Protein AF-A0A358A4E2-F1 (afdb_monomer_lite)

pLDDT: mean 70.6, std 22.71, range [29.52, 95.75]

Sequence (218 aa):
MAAACGGGGGDTSDDVTLRSAGAIAVDADDVATTTSTEAVAAAGGAGEADNGAAPNDDETANTTTTLPQEELEPGEALFEAVGVFQSCLDAEGYEFIGIPFQGETDPEAPVNQQPYIDALVACAARSQIQERLAEADAAQADLTPEEIEDQNRQFIAFRDCMVGRGWGIPDPVPNEQGLLFGGFGSTTSWVAPPGESLASSDDIGECTSEAGISAGGN

Radius of gyration: 29.22 Å; chains: 1; bounding box: 61×78×99 Å

Structure (mmCIF, N/CA/C/O backbone):
data_AF-A0A358A4E2-F1
#
_entry.id   AF-A0A358A4E2-F1
#
loop_
_atom_site.group_PDB
_atom_site.id
_atom_site.type_symbol
_atom_site.label_atom_id
_atom_site.label_alt_id
_atom_site.label_comp_id
_atom_site.label_asym_id
_atom_site.label_entity_id
_atom_site.label_seq_id
_atom_site.pdbx_PDB_ins_code
_atom_site.Cartn_x
_atom_site.Cartn_y
_atom_site.Cartn_z
_atom_site.occupancy
_atom_site.B_iso_or_equiv
_atom_site.auth_seq_id
_atom_site.auth_comp_id
_atom_site.auth_asym_id
_atom_site.auth_atom_id
_atom_site.pdbx_PDB_model_num
ATOM 1 N N . MET A 1 1 ? 0.508 34.585 -58.783 1.00 48.06 1 MET A N 1
ATOM 2 C CA . MET A 1 1 ? 1.380 35.389 -57.902 1.00 48.06 1 MET A CA 1
ATOM 3 C C . MET A 1 1 ? 0.492 36.120 -56.915 1.00 48.06 1 MET A C 1
ATOM 5 O O . MET A 1 1 ? -0.249 36.992 -57.340 1.00 48.06 1 MET A O 1
ATOM 9 N N . ALA A 1 2 ? 0.525 35.728 -55.646 1.00 47.19 2 ALA A N 1
ATOM 10 C CA . ALA A 1 2 ? 0.082 36.544 -54.520 1.00 47.19 2 ALA A CA 1
ATOM 11 C C . ALA A 1 2 ? 0.757 35.972 -53.269 1.00 47.19 2 ALA A C 1
ATOM 13 O O . ALA A 1 2 ? 0.606 34.791 -52.970 1.00 47.19 2 ALA A O 1
ATOM 14 N N . ALA A 1 3 ? 1.561 36.803 -52.618 1.00 55.44 3 ALA A N 1
ATOM 15 C CA . ALA A 1 3 ? 2.181 36.558 -51.327 1.00 55.44 3 ALA A CA 1
ATOM 16 C C . ALA A 1 3 ? 1.572 37.547 -50.329 1.00 55.44 3 ALA A C 1
ATOM 18 O O . ALA A 1 3 ? 1.387 38.703 -50.707 1.00 55.44 3 ALA A O 1
ATOM 19 N N . ALA A 1 4 ? 1.313 37.111 -49.093 1.00 44.12 4 ALA A N 1
ATOM 20 C CA . ALA A 1 4 ? 1.603 37.864 -47.865 1.00 44.12 4 ALA A CA 1
ATOM 21 C C . ALA A 1 4 ? 1.210 37.058 -46.610 1.00 44.12 4 ALA A C 1
ATOM 23 O O . ALA A 1 4 ? 0.083 36.5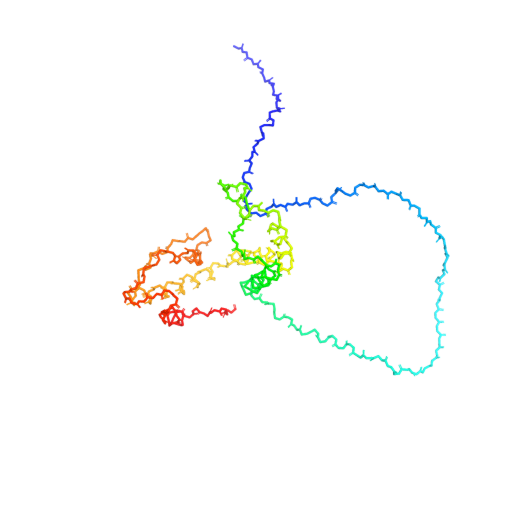86 -46.491 1.00 44.12 4 ALA A O 1
ATOM 24 N N . CYS A 1 5 ? 2.171 36.941 -45.688 1.00 47.75 5 CYS A N 1
ATOM 25 C CA . CYS A 1 5 ? 2.027 36.538 -44.288 1.00 47.75 5 CYS A CA 1
ATOM 26 C C . CYS A 1 5 ? 1.305 37.603 -43.446 1.00 47.75 5 CYS A C 1
ATOM 28 O O . CYS A 1 5 ? 1.399 38.792 -43.745 1.00 47.75 5 CYS A O 1
ATOM 30 N N . GLY A 1 6 ? 0.750 37.185 -42.306 1.00 40.69 6 GLY A N 1
ATOM 31 C CA . GLY A 1 6 ? 0.441 38.060 -41.170 1.00 40.69 6 GLY A CA 1
ATOM 32 C C . GLY A 1 6 ? -0.290 37.297 -40.067 1.00 40.69 6 GLY A C 1
ATOM 33 O O . GLY A 1 6 ? -1.475 37.028 -40.212 1.00 40.69 6 GLY A O 1
ATOM 34 N N . GLY A 1 7 ? 0.435 36.895 -39.019 1.00 40.56 7 GLY A N 1
ATOM 35 C CA . GLY A 1 7 ? -0.077 36.125 -37.881 1.00 40.56 7 GLY A CA 1
ATOM 36 C C . GLY A 1 7 ? -0.506 36.963 -36.670 1.00 40.56 7 GLY A C 1
ATOM 37 O O . GLY A 1 7 ? -0.421 38.189 -36.686 1.00 40.56 7 GLY A O 1
ATOM 38 N N . GLY A 1 8 ? -0.898 36.236 -35.616 1.00 35.19 8 GLY A N 1
ATOM 39 C CA . GLY A 1 8 ? -1.295 36.708 -34.280 1.00 35.19 8 GLY A CA 1
ATOM 40 C C . GLY A 1 8 ? -2.776 36.395 -34.028 1.00 35.19 8 GLY A C 1
ATOM 41 O O . GLY A 1 8 ? -3.622 37.007 -34.659 1.00 35.19 8 GLY A O 1
ATOM 42 N N . GLY A 1 9 ? -3.198 35.419 -33.220 1.00 35.19 9 GLY A N 1
ATOM 43 C CA . GLY A 1 9 ? -2.578 34.800 -32.048 1.00 35.19 9 GLY A CA 1
ATOM 44 C C . GLY A 1 9 ? -3.323 35.287 -30.804 1.00 35.19 9 GLY A C 1
ATOM 45 O O . GLY A 1 9 ? -3.074 36.408 -30.371 1.00 35.19 9 GLY A O 1
ATOM 46 N N . GLY A 1 10 ? -4.244 34.472 -30.274 1.00 34.22 10 GLY A N 1
ATOM 47 C CA . GLY A 1 10 ? -4.960 34.771 -29.029 1.00 34.22 10 GLY A CA 1
ATOM 48 C C . GLY A 1 10 ? -6.329 34.105 -28.862 1.00 34.22 10 GLY A C 1
ATOM 49 O O . GLY A 1 10 ? -7.234 34.760 -28.365 1.00 34.22 10 GLY A O 1
ATOM 50 N N . ASP A 1 11 ? -6.500 32.846 -29.274 1.00 38.81 11 ASP A N 1
ATOM 51 C CA . ASP A 1 11 ? -7.567 31.995 -28.731 1.00 38.81 11 ASP A CA 1
ATOM 52 C C . ASP A 1 11 ? -6.938 31.238 -27.557 1.00 38.81 11 ASP A C 1
ATOM 54 O O . ASP A 1 11 ? -6.235 30.246 -27.754 1.00 38.81 11 ASP A O 1
ATOM 58 N N . THR A 1 12 ? -7.115 31.731 -26.331 1.00 40.44 12 THR A N 1
ATOM 59 C CA . THR A 1 12 ? -6.943 30.877 -25.152 1.00 40.44 12 THR A CA 1
ATOM 60 C C . THR A 1 12 ? -8.171 29.986 -25.093 1.00 40.44 12 THR A C 1
ATOM 62 O O . THR A 1 12 ? -9.152 30.290 -24.424 1.00 40.44 12 THR A O 1
ATOM 65 N N . SER A 1 13 ? -8.129 28.909 -25.878 1.00 43.22 13 SER A N 1
ATOM 66 C CA . SER A 1 13 ? -8.848 27.695 -25.524 1.00 43.22 13 SER A CA 1
ATOM 67 C C . SER A 1 13 ? -8.353 27.298 -24.140 1.00 43.22 13 SER A C 1
ATOM 69 O O . SER A 1 13 ? -7.175 26.977 -23.979 1.00 43.22 13 SER A O 1
ATOM 71 N N . ASP A 1 14 ? -9.231 27.403 -23.148 1.00 43.94 14 ASP A N 1
ATOM 72 C CA . ASP A 1 14 ? -9.060 26.787 -21.841 1.00 43.94 14 ASP A CA 1
ATOM 73 C C . ASP A 1 14 ? -8.957 25.269 -22.046 1.00 43.94 14 ASP A C 1
ATOM 75 O O . ASP A 1 14 ? -9.948 24.540 -22.087 1.00 43.94 14 ASP A O 1
ATOM 79 N N . ASP A 1 15 ? -7.729 24.805 -22.263 1.00 37.09 15 ASP A N 1
ATOM 80 C CA . ASP A 1 15 ? -7.357 23.404 -22.176 1.00 37.09 15 ASP A CA 1
ATOM 81 C C . ASP A 1 15 ? -7.458 23.013 -20.699 1.00 37.09 15 ASP A C 1
ATOM 83 O O . ASP A 1 15 ? -6.586 23.319 -19.881 1.00 37.09 15 ASP A O 1
ATOM 87 N N . VAL A 1 16 ? -8.586 22.398 -20.337 1.00 41.50 16 VAL A N 1
ATOM 88 C CA . VAL A 1 16 ? -8.752 21.725 -19.049 1.00 41.50 16 VAL A CA 1
ATOM 89 C C . VAL A 1 16 ? -7.815 20.523 -19.061 1.00 41.50 16 VAL A C 1
ATOM 91 O O . VAL A 1 16 ? -8.174 19.411 -19.444 1.00 41.50 16 VAL A O 1
ATOM 94 N N . THR A 1 17 ? -6.579 20.773 -18.648 1.00 37.84 17 THR A N 1
ATOM 95 C CA . THR A 1 17 ? -5.619 19.736 -18.304 1.00 37.84 17 THR A CA 1
ATOM 96 C C . THR A 1 17 ? -6.174 19.008 -17.084 1.00 37.84 17 THR A C 1
ATOM 98 O O . THR A 1 17 ? -6.256 19.569 -15.990 1.00 37.84 17 THR A O 1
ATOM 101 N N . LEU A 1 18 ? -6.581 17.753 -17.281 1.00 36.28 18 LEU A N 1
ATOM 102 C CA . LEU A 1 18 ? -6.827 16.790 -16.209 1.00 36.28 18 LEU A CA 1
ATOM 103 C C . LEU A 1 18 ? -5.531 16.657 -15.397 1.00 36.28 18 LEU A C 1
ATOM 105 O O . LEU A 1 18 ? -4.632 15.901 -15.759 1.00 36.28 18 LEU A O 1
ATOM 109 N N . ARG A 1 19 ? -5.407 17.451 -14.329 1.00 42.09 19 ARG A N 1
ATOM 110 C CA . ARG A 1 19 ? -4.355 17.286 -13.329 1.00 42.09 19 ARG A CA 1
ATOM 111 C C . ARG A 1 19 ? -4.646 16.010 -12.549 1.00 42.09 19 ARG A C 1
ATOM 113 O O . ARG A 1 19 ? -5.731 15.847 -11.996 1.00 42.09 19 ARG A O 1
ATOM 120 N N . SER A 1 20 ? -3.655 15.129 -12.537 1.00 41.38 20 SER A N 1
ATOM 121 C CA . SER A 1 20 ? -3.545 13.958 -11.679 1.00 41.38 20 SER A CA 1
ATOM 122 C C . SER A 1 20 ? -3.941 14.282 -10.234 1.00 41.38 20 SER A C 1
ATOM 124 O O . SER A 1 20 ? -3.699 15.389 -9.747 1.00 41.38 20 SER A O 1
ATOM 126 N N . ALA A 1 21 ? -4.565 13.312 -9.564 1.00 46.53 21 ALA A N 1
ATOM 127 C CA . ALA A 1 21 ? -4.971 13.394 -8.167 1.00 46.53 21 ALA A CA 1
ATOM 128 C C . ALA A 1 21 ? -3.791 13.847 -7.287 1.00 46.53 21 ALA A C 1
ATOM 130 O O . ALA A 1 21 ? -2.780 13.157 -7.222 1.00 46.53 21 ALA A O 1
ATOM 131 N N . GLY A 1 22 ? -3.910 15.018 -6.652 1.00 49.06 22 GLY A N 1
ATOM 132 C CA . GLY A 1 22 ? -2.876 15.524 -5.740 1.00 49.06 22 GLY A CA 1
ATOM 133 C C . GLY A 1 22 ? -2.733 17.042 -5.599 1.00 49.06 22 GLY A C 1
ATOM 134 O O . GLY A 1 22 ? -1.849 17.478 -4.876 1.00 49.06 22 GLY A O 1
ATOM 135 N N . ALA A 1 23 ? -3.554 17.878 -6.242 1.00 45.50 23 ALA A N 1
ATOM 136 C CA . ALA A 1 23 ? -3.363 19.330 -6.169 1.00 45.50 23 ALA A CA 1
ATOM 137 C C . ALA A 1 23 ? -4.647 20.086 -5.812 1.00 45.50 23 ALA A C 1
ATOM 139 O O . ALA A 1 23 ? -5.320 20.631 -6.684 1.00 45.50 23 ALA A O 1
ATOM 140 N N . ILE A 1 24 ? -4.946 20.179 -4.515 1.00 49.03 24 ILE A N 1
ATOM 141 C CA . ILE A 1 24 ? -5.635 21.362 -3.987 1.00 49.03 24 ILE A CA 1
ATOM 142 C C . ILE A 1 24 ? -4.548 22.224 -3.345 1.00 49.03 24 ILE A C 1
ATOM 144 O O . ILE A 1 24 ? -4.168 22.008 -2.200 1.00 49.03 24 ILE A O 1
ATOM 148 N N . ALA A 1 25 ? -4.009 23.175 -4.104 1.00 42.25 25 ALA A N 1
ATOM 149 C CA . ALA A 1 25 ? -3.207 24.250 -3.538 1.00 42.25 25 ALA A CA 1
ATOM 150 C C . ALA A 1 25 ? -4.170 25.354 -3.083 1.00 42.25 25 ALA A C 1
ATOM 152 O O . ALA A 1 25 ? -4.858 25.953 -3.909 1.00 42.25 25 ALA A O 1
ATOM 153 N N . VAL A 1 26 ? -4.255 25.596 -1.775 1.00 46.94 26 VAL A N 1
ATOM 154 C CA . VAL A 1 26 ? -4.870 26.811 -1.227 1.00 46.94 26 VAL A CA 1
ATOM 155 C C . VAL A 1 26 ? -3.790 27.886 -1.138 1.00 46.94 26 VAL A C 1
ATOM 157 O O . VAL A 1 26 ? -2.841 27.763 -0.367 1.00 46.94 26 VAL A O 1
ATOM 160 N N . ASP A 1 27 ? -3.918 28.911 -1.979 1.00 34.53 27 ASP A N 1
ATOM 161 C CA . ASP A 1 27 ? -3.031 30.073 -2.027 1.00 34.53 27 ASP A CA 1
ATOM 162 C C . ASP A 1 27 ? -3.113 30.863 -0.710 1.00 34.53 27 ASP A C 1
ATOM 164 O O . ASP A 1 27 ? -4.185 31.296 -0.287 1.00 34.53 27 ASP A O 1
ATOM 168 N N . ALA A 1 28 ? -1.968 31.068 -0.058 1.00 48.25 28 ALA A N 1
ATOM 169 C CA . ALA A 1 28 ? -1.849 31.819 1.193 1.00 48.25 28 ALA A CA 1
ATOM 170 C C . ALA A 1 28 ? -1.882 33.353 0.998 1.00 48.25 28 ALA A C 1
ATOM 172 O O . ALA A 1 28 ? -1.642 34.098 1.950 1.00 48.25 28 ALA A O 1
ATOM 173 N N . ASP A 1 29 ? -2.163 33.834 -0.217 1.00 38.53 29 ASP A N 1
ATOM 174 C CA . ASP A 1 29 ? -2.067 35.255 -0.583 1.00 38.53 29 ASP A CA 1
ATOM 175 C C . ASP A 1 29 ? -3.358 36.062 -0.303 1.00 38.53 29 ASP A C 1
ATOM 177 O O . ASP A 1 29 ? -3.364 37.286 -0.411 1.00 38.53 29 ASP A O 1
ATOM 181 N N . ASP A 1 30 ? -4.448 35.424 0.147 1.00 43.59 30 ASP A N 1
ATOM 182 C CA . ASP A 1 30 ? -5.741 36.092 0.409 1.00 43.59 30 ASP A CA 1
ATOM 183 C C . ASP A 1 30 ? -5.911 36.601 1.862 1.00 43.59 30 ASP A C 1
ATOM 185 O O . ASP A 1 30 ? -6.994 36.575 2.450 1.00 43.59 30 ASP A O 1
ATOM 189 N N . VAL A 1 31 ? -4.829 37.099 2.476 1.00 44.97 31 VAL A N 1
ATOM 190 C CA . VAL A 1 31 ? -4.905 37.897 3.719 1.00 44.97 31 VAL A CA 1
ATOM 191 C C . VAL A 1 31 ? -4.396 39.309 3.449 1.00 44.97 31 VAL A C 1
ATOM 193 O O . VAL A 1 31 ? -3.374 39.765 3.963 1.00 44.97 31 VAL A O 1
ATOM 196 N N . ALA A 1 32 ? -5.148 40.042 2.631 1.00 37.53 32 ALA A N 1
ATOM 197 C CA . ALA A 1 32 ? -4.969 41.473 2.484 1.00 37.53 32 ALA A CA 1
ATOM 198 C C . ALA A 1 32 ? -5.734 42.240 3.581 1.00 37.53 32 ALA A C 1
ATOM 200 O O . ALA A 1 32 ? -6.955 42.339 3.578 1.00 37.53 32 ALA A O 1
ATOM 201 N N . THR A 1 33 ? -4.952 42.926 4.418 1.00 34.88 33 THR A N 1
ATOM 202 C CA . THR A 1 33 ? -5.257 44.242 5.009 1.00 34.88 33 THR A CA 1
ATOM 203 C C . THR A 1 33 ? -6.330 44.321 6.104 1.00 34.88 33 THR A C 1
ATOM 205 O O . THR A 1 33 ? -7.512 44.532 5.849 1.00 34.88 33 THR A O 1
ATOM 208 N N . THR A 1 34 ? -5.882 44.442 7.358 1.00 37.69 34 THR A N 1
ATOM 209 C CA . THR A 1 34 ? -6.412 45.495 8.246 1.00 37.69 34 THR A CA 1
ATOM 210 C C . THR A 1 34 ? -5.308 46.039 9.158 1.00 37.69 34 THR A C 1
ATOM 212 O O . THR A 1 34 ? -4.875 45.412 10.118 1.00 37.69 34 THR A O 1
ATOM 215 N N . THR A 1 35 ? -4.830 47.229 8.813 1.00 44.09 35 THR A N 1
ATOM 216 C CA . THR A 1 35 ? -3.918 48.080 9.584 1.00 44.09 35 THR A CA 1
ATOM 217 C C . THR A 1 35 ? -4.589 48.568 10.869 1.00 44.09 35 THR A C 1
ATOM 219 O O . THR A 1 35 ? -5.709 49.058 10.774 1.00 44.09 35 THR A O 1
ATOM 222 N N . SER A 1 36 ? -3.891 48.566 12.015 1.00 38.53 36 SER A N 1
ATOM 223 C CA . SER A 1 36 ? -3.803 49.756 12.887 1.00 38.53 36 SER A CA 1
ATOM 224 C C . SER A 1 36 ? -2.832 49.579 14.068 1.00 38.53 36 SER A C 1
ATOM 226 O O . SER A 1 36 ? -3.041 48.702 14.894 1.00 38.53 36 SER A O 1
ATOM 228 N N . THR A 1 37 ? -1.837 50.485 14.135 1.00 37.44 37 THR A N 1
ATOM 229 C CA . THR A 1 37 ? -1.306 51.211 15.327 1.00 37.44 37 THR A CA 1
ATOM 230 C C . THR A 1 37 ? -0.895 50.396 16.570 1.00 37.44 37 THR A C 1
ATOM 232 O O . THR A 1 37 ? -1.698 49.675 17.131 1.00 37.44 37 THR A O 1
ATOM 235 N N . GLU A 1 38 ? 0.311 50.500 17.136 1.00 41.25 38 GLU A N 1
ATOM 236 C CA . GLU A 1 38 ? 1.040 51.715 17.526 1.00 41.25 38 GLU A CA 1
ATOM 237 C C . GLU A 1 38 ? 2.501 51.371 17.887 1.00 41.25 38 GLU A C 1
ATOM 239 O O . GLU A 1 38 ? 2.805 50.283 18.372 1.00 41.25 38 GLU A O 1
ATOM 244 N N . ALA A 1 39 ? 3.406 52.320 17.654 1.00 45.28 39 ALA A N 1
ATOM 245 C CA . ALA A 1 39 ? 4.830 52.235 17.954 1.00 45.28 39 ALA A CA 1
ATOM 246 C C . ALA A 1 39 ? 5.147 52.784 19.352 1.00 45.28 39 ALA A C 1
ATOM 248 O O . ALA A 1 39 ? 4.582 53.807 19.726 1.00 45.28 39 ALA A O 1
ATOM 249 N N . VAL A 1 40 ? 6.160 52.236 20.036 1.00 40.78 40 VAL A N 1
ATOM 250 C CA . VAL A 1 40 ? 7.043 53.024 20.918 1.00 40.78 40 VAL A CA 1
ATOM 251 C C . VAL A 1 40 ? 8.493 52.512 20.881 1.00 40.78 40 VAL A C 1
ATOM 253 O O . VAL A 1 40 ? 8.792 51.365 21.190 1.00 40.78 40 VAL A O 1
ATOM 256 N N . ALA A 1 41 ? 9.352 53.440 20.451 1.00 33.75 41 ALA A N 1
ATOM 257 C CA . ALA A 1 41 ? 10.785 53.668 20.685 1.00 33.75 41 ALA A CA 1
ATOM 258 C C . ALA A 1 41 ? 11.378 53.114 22.006 1.00 33.75 41 ALA A C 1
ATOM 260 O O . ALA A 1 41 ? 10.648 52.932 22.969 1.00 33.75 41 ALA A O 1
ATOM 261 N N . ALA A 1 42 ? 12.689 52.983 22.245 1.00 34.25 42 ALA A N 1
ATOM 262 C CA . ALA A 1 42 ? 13.957 53.076 21.505 1.00 34.25 42 ALA A CA 1
ATOM 263 C C . ALA A 1 42 ? 15.101 52.825 22.529 1.00 34.25 42 ALA A C 1
ATOM 265 O O . ALA A 1 42 ? 14.867 52.894 23.734 1.00 34.25 42 ALA A O 1
ATOM 266 N N . ALA A 1 43 ? 16.335 52.703 22.013 1.00 35.44 43 ALA A N 1
ATOM 267 C CA . ALA A 1 43 ? 17.648 52.748 22.689 1.00 35.44 43 ALA A CA 1
ATOM 268 C C . ALA A 1 43 ? 18.074 51.462 23.428 1.00 35.44 43 ALA A C 1
ATOM 270 O O . ALA A 1 43 ? 17.311 50.891 24.186 1.00 35.44 43 ALA A O 1
ATOM 271 N N . GLY A 1 44 ? 19.289 50.935 23.290 1.00 29.80 44 GLY A N 1
ATOM 272 C CA . GLY A 1 44 ? 20.518 51.421 22.667 1.00 29.80 44 GLY A CA 1
ATOM 273 C C . GLY A 1 44 ? 21.706 50.951 23.517 1.00 29.80 44 GLY A C 1
ATOM 274 O O . GLY A 1 44 ? 21.623 51.000 24.739 1.00 29.80 44 GLY A O 1
ATOM 275 N N . GLY A 1 45 ? 22.808 50.542 22.881 1.00 29.52 45 GLY A N 1
ATOM 276 C CA . GLY A 1 45 ? 24.125 50.465 23.528 1.00 29.52 45 GLY A CA 1
ATOM 277 C C . GLY A 1 45 ? 24.734 49.068 23.646 1.00 29.52 45 GLY A C 1
ATOM 278 O O . GLY A 1 45 ? 24.407 48.309 24.549 1.00 29.52 45 GLY A O 1
ATOM 279 N N . ALA A 1 46 ? 25.693 48.789 22.762 1.00 40.41 46 ALA A N 1
ATOM 280 C CA . ALA A 1 46 ? 26.736 47.790 22.961 1.00 40.41 46 ALA A CA 1
ATOM 281 C C . ALA A 1 46 ? 27.802 48.320 23.944 1.00 40.41 46 ALA A C 1
ATOM 283 O O . ALA A 1 46 ? 28.098 49.518 23.938 1.00 40.41 46 ALA A O 1
ATOM 284 N N . GLY A 1 47 ? 28.400 47.437 24.747 1.00 32.16 47 GLY A N 1
ATOM 285 C CA . GLY A 1 47 ? 29.517 47.755 25.639 1.00 32.16 47 GLY A CA 1
ATOM 286 C C . GLY A 1 47 ? 30.094 46.505 26.312 1.00 32.16 47 GLY A C 1
ATOM 287 O O . GLY A 1 47 ? 29.353 45.670 26.813 1.00 32.16 47 GLY A O 1
ATOM 288 N N . GLU A 1 48 ? 31.416 46.396 26.264 1.00 35.38 48 GLU A N 1
ATOM 289 C CA . GLU A 1 48 ? 32.270 45.213 26.415 1.00 35.38 48 GLU A CA 1
ATOM 290 C C . GLU A 1 48 ? 32.758 44.936 27.864 1.00 35.38 48 GLU A C 1
ATOM 292 O O . GLU A 1 48 ? 32.956 45.869 28.636 1.00 35.38 48 GLU A O 1
ATOM 297 N N . ALA A 1 49 ? 33.036 43.652 28.147 1.00 35.66 49 ALA A N 1
AT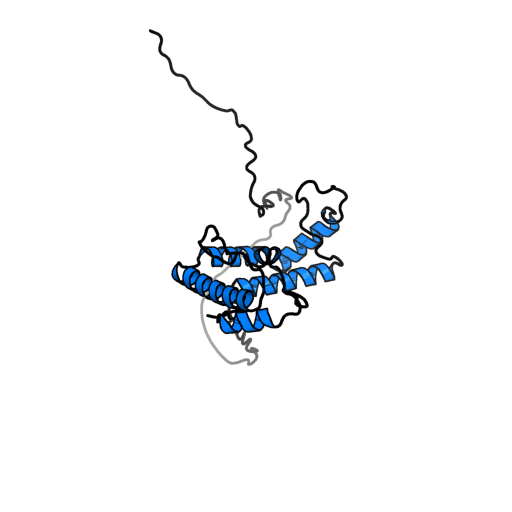OM 298 C CA . ALA A 1 49 ? 34.091 43.059 29.000 1.00 35.66 49 ALA A CA 1
ATOM 299 C C . ALA A 1 49 ? 34.192 43.267 30.549 1.00 35.66 49 ALA A C 1
ATOM 301 O O . ALA A 1 49 ? 34.540 44.330 31.049 1.00 35.66 49 ALA A O 1
ATOM 302 N N . ASP A 1 50 ? 34.107 42.112 31.243 1.00 34.59 50 ASP A N 1
ATOM 303 C CA . ASP A 1 50 ? 35.098 41.518 32.184 1.00 34.59 50 ASP A CA 1
ATOM 304 C C . ASP A 1 50 ? 35.085 41.815 33.714 1.00 34.59 50 ASP A C 1
ATOM 306 O O . ASP A 1 50 ? 35.520 42.875 34.163 1.00 34.59 50 ASP A O 1
ATOM 310 N N . ASN A 1 51 ? 34.693 40.801 34.518 1.00 37.88 51 ASN A N 1
ATOM 311 C CA . ASN A 1 51 ? 35.480 40.106 35.578 1.00 37.88 51 ASN A CA 1
ATOM 312 C C . ASN A 1 51 ? 34.614 39.599 36.765 1.00 37.88 51 ASN A C 1
ATOM 314 O O . ASN A 1 51 ? 34.055 40.396 37.513 1.00 37.88 51 ASN A O 1
ATOM 318 N N . GLY A 1 52 ? 34.674 38.284 37.049 1.00 29.53 52 GLY A N 1
ATOM 319 C CA . GLY A 1 52 ? 34.837 37.771 38.427 1.00 29.53 52 GLY A CA 1
ATOM 320 C C . GLY A 1 52 ? 33.665 37.112 39.194 1.00 29.53 52 GLY A C 1
ATOM 321 O O . GLY A 1 52 ? 32.899 37.797 39.858 1.00 29.53 52 GLY A O 1
ATOM 322 N N . ALA A 1 53 ? 33.741 35.771 39.288 1.00 31.09 53 ALA A N 1
ATOM 323 C CA . ALA A 1 53 ? 33.506 34.905 40.469 1.00 31.09 53 ALA A CA 1
ATOM 324 C C . ALA A 1 53 ? 32.132 34.221 40.760 1.00 31.09 53 ALA A C 1
ATOM 326 O O . ALA A 1 53 ? 31.209 34.829 41.287 1.00 31.09 53 ALA A O 1
ATOM 327 N N . ALA A 1 54 ? 32.189 32.877 40.648 1.00 40.94 54 ALA A N 1
ATOM 328 C CA . ALA A 1 54 ? 31.668 31.817 41.546 1.00 40.94 54 ALA A CA 1
ATOM 329 C C . ALA A 1 54 ? 30.204 31.305 41.413 1.00 40.94 54 ALA A C 1
ATOM 331 O O . ALA A 1 54 ? 29.320 32.038 40.986 1.00 40.94 54 ALA A O 1
ATOM 332 N N . PRO A 1 55 ? 29.979 30.000 41.712 1.00 45.69 55 PRO A N 1
ATOM 333 C CA . PRO A 1 55 ? 29.094 29.113 40.957 1.00 45.69 55 PRO A CA 1
ATOM 334 C C . PRO A 1 55 ? 27.674 29.066 41.518 1.00 45.69 55 PRO A C 1
ATOM 336 O O . PRO A 1 55 ? 27.474 29.171 42.725 1.00 45.69 55 PRO A O 1
ATOM 339 N N . ASN A 1 56 ? 26.703 28.814 40.646 1.00 37.59 56 ASN A N 1
ATOM 340 C CA . ASN A 1 56 ? 25.432 28.235 41.055 1.00 37.59 56 ASN A CA 1
ATOM 341 C C . ASN A 1 56 ? 25.191 27.010 40.175 1.00 37.59 56 ASN A C 1
ATOM 343 O O . ASN A 1 56 ? 24.897 27.133 38.988 1.00 37.59 56 ASN A O 1
ATOM 347 N N . ASP A 1 57 ? 25.406 25.840 40.774 1.00 42.78 57 ASP A N 1
ATOM 348 C CA . ASP A 1 57 ? 24.689 24.617 40.447 1.00 42.78 57 ASP A CA 1
ATOM 349 C C . ASP A 1 57 ? 23.191 24.934 40.370 1.00 42.78 57 ASP A C 1
ATOM 351 O O . ASP A 1 57 ? 22.609 25.335 41.375 1.00 42.78 57 ASP A O 1
ATOM 355 N N . ASP A 1 58 ? 22.610 24.833 39.179 1.00 41.19 58 ASP A N 1
ATOM 356 C CA . ASP A 1 58 ? 21.349 24.137 38.886 1.00 41.19 58 ASP A CA 1
ATOM 357 C C . ASP A 1 58 ? 21.053 24.370 37.397 1.00 41.19 58 ASP A C 1
ATOM 359 O O . ASP A 1 58 ? 20.223 25.189 37.012 1.00 41.19 58 ASP A O 1
ATOM 363 N N . GLU A 1 59 ? 21.800 23.697 36.524 1.00 37.12 59 GLU A N 1
ATOM 364 C CA . GLU A 1 59 ? 21.307 23.468 35.172 1.00 37.12 59 GLU A CA 1
ATOM 365 C C . GLU A 1 59 ? 21.076 21.972 35.061 1.00 37.12 59 GLU A C 1
ATOM 367 O O . GLU A 1 59 ? 21.988 21.165 34.873 1.00 37.12 59 GLU A O 1
ATOM 372 N N . THR A 1 60 ? 19.812 21.622 35.293 1.00 38.91 60 THR A N 1
ATOM 373 C CA . THR A 1 60 ? 19.197 20.393 34.816 1.00 38.91 60 THR A CA 1
ATOM 374 C C . THR A 1 60 ? 19.702 20.174 33.400 1.00 38.91 60 THR A C 1
ATOM 376 O O . THR A 1 60 ? 19.284 20.866 32.472 1.00 38.91 60 THR A O 1
ATOM 379 N N . ALA A 1 61 ? 20.646 19.248 33.248 1.00 38.25 61 ALA A N 1
ATOM 380 C CA . ALA A 1 61 ? 21.079 18.785 31.953 1.00 38.25 61 ALA A CA 1
ATOM 381 C C . ALA A 1 61 ? 19.839 18.201 31.272 1.00 38.25 61 ALA A C 1
ATOM 383 O O . ALA A 1 61 ? 19.494 17.035 31.475 1.00 38.25 61 ALA A O 1
ATOM 384 N N . ASN A 1 62 ? 19.167 19.024 30.462 1.00 43.44 62 ASN A N 1
ATOM 385 C CA . ASN A 1 62 ? 18.409 18.566 29.313 1.00 43.44 62 ASN A CA 1
ATOM 386 C C . ASN A 1 62 ? 19.427 17.884 28.403 1.00 43.44 62 ASN A C 1
ATOM 388 O O . ASN A 1 62 ? 19.896 18.417 27.401 1.00 43.44 62 ASN A O 1
ATOM 392 N N . THR A 1 63 ? 19.791 16.669 28.793 1.00 37.88 63 THR A N 1
ATOM 393 C CA . THR A 1 63 ? 20.152 15.639 27.849 1.00 37.88 63 THR A CA 1
ATOM 394 C C . THR A 1 63 ? 18.871 15.381 27.073 1.00 37.88 63 THR A C 1
ATOM 396 O O . THR A 1 63 ? 18.119 14.449 27.337 1.00 37.88 63 THR A O 1
ATOM 399 N N . THR A 1 64 ? 18.603 16.249 26.095 1.00 44.78 64 THR A N 1
ATOM 400 C CA . THR A 1 64 ? 17.973 15.806 24.864 1.00 44.78 64 THR A CA 1
ATOM 401 C C . THR A 1 64 ? 18.922 14.746 24.331 1.00 44.78 64 THR A C 1
ATOM 403 O O . THR A 1 64 ? 19.825 15.026 23.546 1.00 44.78 64 THR A O 1
ATOM 406 N N . THR A 1 65 ? 18.779 13.526 24.851 1.00 40.66 65 THR A N 1
ATOM 407 C CA . THR A 1 65 ? 19.142 12.318 24.145 1.00 40.66 65 THR A CA 1
ATOM 408 C C . THR A 1 65 ? 18.352 12.423 22.859 1.00 40.66 65 THR A C 1
ATOM 410 O O . THR A 1 65 ? 17.169 12.103 22.797 1.00 40.66 65 THR A O 1
ATOM 413 N N . THR A 1 66 ? 18.996 12.984 21.846 1.00 46.94 66 THR A N 1
ATOM 414 C CA . THR A 1 66 ? 18.651 12.757 20.459 1.00 46.94 66 THR A CA 1
ATOM 415 C C . THR A 1 66 ? 18.913 11.269 20.283 1.00 46.94 66 THR A C 1
ATOM 417 O O . THR A 1 66 ? 20.020 10.853 19.949 1.00 46.94 66 THR A O 1
ATOM 420 N N . LEU A 1 67 ? 17.927 10.442 20.656 1.00 46.38 67 LEU A N 1
ATOM 421 C CA . LEU A 1 67 ? 17.848 9.113 20.084 1.00 46.38 67 LEU A CA 1
ATOM 422 C C . LEU A 1 67 ? 17.871 9.365 18.574 1.00 46.38 67 LEU A C 1
ATOM 424 O O . LEU A 1 67 ? 17.102 10.221 18.119 1.00 46.38 67 LEU A O 1
ATOM 428 N N . PRO A 1 68 ? 18.766 8.721 17.809 1.00 47.16 68 PRO A N 1
ATOM 429 C CA . PRO A 1 68 ? 18.572 8.648 16.375 1.00 47.16 68 PRO A CA 1
ATOM 430 C C . PRO A 1 68 ? 17.143 8.144 16.201 1.00 47.16 68 PRO A C 1
ATOM 432 O O . PRO A 1 68 ? 16.817 7.069 16.703 1.00 47.16 68 PRO A O 1
ATOM 435 N N . GLN A 1 69 ? 16.265 8.959 15.619 1.00 45.81 69 GLN A N 1
ATOM 436 C CA . GLN A 1 69 ? 15.069 8.372 15.050 1.00 45.81 69 GLN A CA 1
ATOM 437 C C . GLN A 1 69 ? 15.625 7.483 13.948 1.00 45.81 69 GLN A C 1
ATOM 439 O O . GLN A 1 69 ? 16.323 7.983 13.066 1.00 45.81 69 GLN A O 1
ATOM 444 N N . GLU A 1 70 ? 15.480 6.169 14.099 1.00 56.12 70 GLU A N 1
ATOM 445 C CA . GLU A 1 70 ? 15.657 5.279 12.962 1.00 56.12 70 GLU A CA 1
ATOM 446 C C . GLU A 1 70 ? 14.711 5.827 11.899 1.00 56.12 70 GLU A C 1
ATOM 448 O O . GLU A 1 70 ? 13.504 5.917 12.123 1.00 56.12 70 GLU A O 1
ATOM 453 N N . GLU A 1 71 ? 15.289 6.369 10.829 1.00 67.81 71 GLU A N 1
ATOM 454 C CA . GLU A 1 71 ? 14.518 6.903 9.722 1.00 67.81 71 GLU A CA 1
ATOM 455 C C . GLU A 1 71 ? 13.810 5.694 9.119 1.00 67.81 71 GLU A C 1
ATOM 457 O O . GLU A 1 71 ? 14.454 4.795 8.580 1.00 67.81 71 GLU A O 1
ATOM 462 N N . LEU A 1 72 ? 12.504 5.607 9.371 1.00 72.56 72 LEU A N 1
ATOM 463 C CA . LEU A 1 72 ? 11.672 4.503 8.917 1.00 72.56 72 LEU A CA 1
ATOM 464 C C . LEU A 1 72 ? 11.785 4.405 7.397 1.00 72.56 72 LEU A C 1
ATOM 466 O O . LEU A 1 72 ? 11.755 5.426 6.705 1.00 72.56 72 LEU A O 1
ATOM 470 N N . GLU A 1 73 ? 11.870 3.178 6.883 1.00 80.06 73 GLU A N 1
ATOM 471 C CA . GLU A 1 73 ? 11.769 2.932 5.446 1.00 80.06 73 GLU A CA 1
ATOM 472 C C . GLU A 1 73 ? 10.511 3.639 4.902 1.00 80.06 73 GLU A C 1
ATOM 474 O O . GLU A 1 73 ? 9.466 3.596 5.563 1.00 80.06 73 GLU A O 1
ATOM 479 N N . PRO A 1 74 ? 10.552 4.266 3.712 1.00 81.00 74 PRO A N 1
ATOM 480 C CA . PRO A 1 74 ? 9.441 5.074 3.196 1.00 81.00 74 PRO A CA 1
ATOM 481 C C . PRO A 1 74 ? 8.078 4.360 3.224 1.00 81.00 74 PRO A C 1
ATOM 483 O O . PRO A 1 74 ? 7.049 4.971 3.516 1.00 81.00 74 PRO A O 1
ATOM 486 N N . GLY A 1 75 ? 8.066 3.042 2.994 1.00 77.81 75 GLY A N 1
ATOM 487 C CA . GLY A 1 75 ? 6.860 2.216 3.112 1.00 77.81 75 GLY A CA 1
ATOM 488 C C . GLY A 1 75 ? 6.359 2.021 4.551 1.00 77.81 75 GLY A C 1
ATOM 489 O O . GLY A 1 75 ? 5.150 2.011 4.781 1.00 77.81 75 GLY A O 1
ATOM 490 N N . GLU A 1 76 ? 7.259 1.901 5.528 1.00 83.31 76 GLU A N 1
ATOM 491 C CA . GLU A 1 76 ? 6.914 1.752 6.948 1.00 83.31 76 GLU A CA 1
ATOM 492 C C . GLU A 1 76 ? 6.426 3.082 7.539 1.00 83.31 76 GLU A C 1
ATOM 494 O O . GLU A 1 76 ? 5.396 3.124 8.216 1.00 83.31 76 GLU A O 1
ATOM 499 N N . ALA A 1 77 ? 7.080 4.187 7.168 1.00 84.50 77 ALA A N 1
ATOM 500 C CA . ALA A 1 77 ? 6.663 5.540 7.524 1.00 84.50 77 ALA A CA 1
ATOM 501 C C . ALA A 1 77 ? 5.253 5.865 6.991 1.00 84.50 77 ALA A C 1
ATOM 503 O O . ALA A 1 77 ? 4.432 6.475 7.683 1.00 84.50 77 ALA A O 1
ATOM 504 N N . LEU A 1 78 ? 4.938 5.412 5.771 1.00 87.12 78 LEU A N 1
ATOM 505 C CA . LEU A 1 78 ? 3.594 5.515 5.207 1.00 87.12 78 LEU A CA 1
ATOM 506 C C . LEU A 1 78 ? 2.573 4.673 5.982 1.00 87.12 78 LEU A C 1
ATOM 508 O O . LEU A 1 78 ? 1.474 5.157 6.258 1.00 87.12 78 LEU A O 1
ATOM 512 N N . PHE A 1 79 ? 2.909 3.435 6.353 1.00 87.94 79 PHE A N 1
ATOM 513 C CA . PHE A 1 79 ? 1.997 2.578 7.116 1.00 87.94 79 PHE A CA 1
ATOM 514 C C . PHE A 1 79 ? 1.659 3.176 8.489 1.00 87.94 79 PHE A C 1
ATOM 516 O O . PHE A 1 79 ? 0.492 3.185 8.893 1.00 87.94 79 PHE A O 1
ATOM 523 N N . GLU A 1 80 ? 2.648 3.746 9.179 1.00 89.81 80 GLU A N 1
ATOM 524 C CA . GLU A 1 80 ? 2.421 4.474 10.429 1.00 89.81 80 GLU A CA 1
ATOM 525 C C . GLU A 1 80 ? 1.497 5.681 10.215 1.00 89.81 80 GLU A C 1
ATOM 527 O O . GLU A 1 80 ? 0.501 5.834 10.930 1.00 89.81 80 GLU A O 1
ATOM 532 N N . ALA A 1 81 ? 1.764 6.503 9.194 1.00 90.19 81 ALA A N 1
ATOM 533 C CA . ALA A 1 81 ? 0.927 7.658 8.876 1.00 90.19 81 ALA A CA 1
ATOM 534 C C . ALA A 1 81 ? -0.519 7.261 8.548 1.00 90.19 81 ALA A C 1
ATOM 536 O O . ALA A 1 81 ? -1.456 7.921 9.002 1.00 90.19 81 ALA A O 1
ATOM 537 N N . VAL A 1 82 ? -0.731 6.145 7.842 1.00 91.44 82 VAL A N 1
ATOM 538 C CA . VAL A 1 82 ? -2.069 5.575 7.611 1.00 91.44 82 VAL A CA 1
ATOM 539 C C . VAL A 1 82 ? -2.751 5.210 8.935 1.00 91.44 82 VAL A C 1
ATOM 541 O O . VAL A 1 82 ? -3.935 5.502 9.112 1.00 91.44 82 VAL A O 1
ATOM 544 N N . GLY A 1 83 ? -2.027 4.626 9.892 1.00 90.50 83 GLY A N 1
ATOM 545 C CA . GLY A 1 83 ? -2.558 4.333 11.229 1.00 90.50 83 GLY A CA 1
ATOM 546 C C . GLY A 1 83 ? -2.946 5.594 12.015 1.00 90.50 83 GLY A C 1
ATOM 547 O O . GLY A 1 83 ? -4.023 5.662 12.619 1.00 90.50 83 GLY A O 1
ATOM 548 N N . VAL A 1 84 ? -2.111 6.636 11.968 1.00 92.50 84 VAL A N 1
ATOM 549 C CA . VAL A 1 84 ? -2.406 7.942 12.591 1.00 92.50 84 VAL A CA 1
ATOM 550 C C . VAL A 1 84 ? -3.613 8.610 11.927 1.00 92.50 84 VAL A C 1
ATOM 552 O O . VAL A 1 84 ? -4.458 9.188 12.611 1.00 92.50 84 VAL A O 1
ATOM 555 N N . PHE A 1 85 ? -3.732 8.496 10.606 1.00 93.62 85 PHE A N 1
ATOM 556 C CA . PHE A 1 85 ? -4.867 9.014 9.851 1.00 93.62 85 PHE A CA 1
ATOM 557 C C . PHE A 1 85 ? -6.180 8.338 10.263 1.00 93.62 85 PHE A C 1
ATOM 559 O O . PHE A 1 85 ? -7.138 9.029 10.610 1.00 93.62 85 PHE A O 1
ATOM 566 N N . GLN A 1 86 ? -6.207 7.001 10.293 1.00 92.69 86 GLN A N 1
ATOM 567 C CA . GLN A 1 86 ? -7.400 6.237 10.677 1.00 92.69 86 GLN A CA 1
ATOM 568 C C . GLN A 1 86 ? -7.814 6.520 12.124 1.00 92.69 86 GLN A C 1
ATOM 570 O O . GLN A 1 86 ? -8.968 6.845 12.382 1.00 92.69 86 GLN A O 1
ATOM 575 N N . SER A 1 87 ? -6.862 6.508 13.059 1.00 93.88 87 SER A N 1
ATOM 576 C CA . SER A 1 87 ? -7.160 6.806 14.468 1.00 93.88 87 SER A CA 1
ATOM 577 C C . SER A 1 87 ? -7.659 8.238 14.697 1.00 93.88 87 SER A C 1
ATOM 579 O O . SER A 1 87 ? -8.459 8.476 15.602 1.00 93.88 87 SER A O 1
ATOM 581 N N . CYS A 1 88 ? -7.216 9.201 13.883 1.00 95.75 88 CYS A N 1
ATOM 582 C CA . CYS A 1 88 ? -7.746 10.559 13.913 1.00 95.75 88 CYS A CA 1
ATOM 583 C C . CYS A 1 88 ? -9.195 10.616 13.411 1.00 95.75 88 CYS A C 1
ATOM 585 O O . CYS A 1 88 ? -10.027 11.244 14.063 1.00 95.75 88 CYS A O 1
ATOM 587 N N . LEU A 1 89 ? -9.512 9.936 12.304 1.00 93.25 89 LEU A N 1
ATOM 588 C CA . LEU A 1 89 ? -10.881 9.882 11.785 1.00 93.25 89 LEU A CA 1
ATOM 589 C C . LEU A 1 89 ? -11.840 9.233 12.785 1.00 93.25 89 LEU A C 1
ATOM 591 O O . LEU A 1 89 ? -12.901 9.794 13.062 1.00 93.25 89 LEU A O 1
ATOM 595 N N . ASP A 1 90 ? -11.422 8.128 13.405 1.00 94.19 90 ASP A N 1
ATOM 596 C CA . ASP A 1 90 ? -12.201 7.453 14.444 1.00 94.19 90 ASP A CA 1
ATOM 597 C C . ASP A 1 90 ? -12.489 8.386 15.633 1.00 94.19 90 ASP A C 1
ATOM 599 O O . ASP A 1 90 ? -13.594 8.386 16.182 1.00 94.19 90 ASP A O 1
ATOM 603 N N . ALA A 1 91 ? -11.515 9.218 16.023 1.00 93.62 91 ALA A N 1
ATOM 604 C CA . ALA A 1 91 ? -11.679 10.199 17.095 1.00 93.62 91 ALA A CA 1
ATOM 605 C C . ALA A 1 91 ? -12.659 11.331 16.730 1.00 93.62 91 ALA A C 1
ATOM 607 O O . ALA A 1 91 ? -13.384 11.809 17.604 1.00 93.62 91 ALA A O 1
ATOM 608 N N . GLU A 1 92 ? -12.718 11.719 15.453 1.00 90.44 92 GLU A N 1
ATOM 609 C CA . GLU A 1 92 ? -13.711 12.656 14.903 1.00 90.44 92 GLU A CA 1
ATOM 610 C C . GLU A 1 92 ? -15.086 11.992 14.665 1.00 90.44 92 GLU A C 1
ATOM 612 O O . GLU A 1 92 ? -16.062 12.666 14.333 1.00 90.44 92 GLU A O 1
ATOM 617 N N . GLY A 1 93 ? -15.195 10.675 14.879 1.00 92.44 93 GLY A N 1
ATOM 618 C CA . GLY A 1 93 ? -16.429 9.904 14.724 1.00 92.44 93 GLY A CA 1
ATOM 619 C C . GLY A 1 93 ? -16.744 9.511 13.280 1.00 92.44 93 GLY A C 1
ATOM 620 O O . GLY A 1 93 ? -17.902 9.210 12.977 1.00 92.44 93 GLY A O 1
ATOM 621 N N . TYR A 1 94 ? -15.740 9.515 12.401 1.00 91.62 94 TYR A N 1
ATOM 622 C CA . TYR A 1 94 ? -15.867 9.135 10.998 1.00 91.62 94 TYR A CA 1
ATOM 623 C C . TYR A 1 94 ? -15.066 7.875 10.689 1.00 91.62 94 TYR A C 1
ATOM 625 O O . TYR A 1 94 ? -13.947 7.701 11.148 1.00 91.62 94 TYR A O 1
ATOM 633 N N . GLU A 1 95 ? -15.624 7.030 9.831 1.00 90.88 95 GLU A N 1
ATOM 634 C CA . GLU A 1 95 ? -14.881 5.972 9.149 1.00 90.88 95 GLU A CA 1
ATOM 635 C C . GLU A 1 95 ? -14.451 6.492 7.772 1.00 90.88 95 GLU A C 1
ATOM 637 O O . GLU A 1 95 ? -15.154 7.306 7.160 1.00 90.88 95 GLU A O 1
ATOM 642 N N . PHE A 1 96 ? -13.309 6.032 7.257 1.00 90.06 96 PHE A N 1
ATOM 643 C CA . PHE A 1 96 ? -12.909 6.363 5.892 1.00 90.06 96 PHE A CA 1
ATOM 644 C C . PHE A 1 96 ? -13.845 5.678 4.885 1.00 90.06 96 PHE A C 1
ATOM 646 O O . PHE A 1 96 ? -13.711 4.495 4.582 1.00 90.06 96 PHE A O 1
ATOM 653 N N . ILE A 1 97 ? -14.790 6.444 4.340 1.00 88.19 97 ILE A N 1
ATOM 654 C CA . ILE A 1 97 ? -15.796 5.976 3.371 1.00 88.19 97 ILE A CA 1
ATOM 655 C C . ILE A 1 97 ? -15.431 6.306 1.917 1.00 88.19 97 ILE A C 1
ATOM 657 O O . ILE A 1 97 ? -16.219 6.059 1.004 1.00 88.19 97 ILE A O 1
ATOM 661 N N . GLY A 1 98 ? -14.240 6.865 1.696 1.00 86.31 98 GLY A N 1
ATOM 662 C CA . GLY A 1 98 ? -13.710 7.207 0.380 1.00 86.31 98 GLY A CA 1
ATOM 663 C C . GLY A 1 98 ? -13.285 8.666 0.255 1.00 86.31 98 GLY A C 1
ATOM 664 O O . GLY A 1 98 ? -13.398 9.464 1.188 1.00 86.31 98 GLY A O 1
ATOM 665 N N . ILE A 1 99 ? -12.776 9.011 -0.923 1.00 86.62 99 ILE A N 1
ATOM 666 C CA . ILE A 1 99 ? -12.299 10.358 -1.231 1.00 86.62 99 ILE A CA 1
ATOM 667 C C . ILE A 1 99 ? -13.471 11.185 -1.796 1.00 86.62 99 ILE A C 1
ATOM 669 O O . ILE A 1 99 ? -14.168 10.700 -2.693 1.00 86.62 99 ILE A O 1
ATOM 673 N N . PRO A 1 100 ? -13.692 12.418 -1.306 1.00 85.88 100 PRO A N 1
ATOM 674 C CA . PRO A 1 100 ? -14.741 13.307 -1.801 1.00 85.88 100 PRO A CA 1
ATOM 675 C C . PRO A 1 100 ? -14.608 13.600 -3.300 1.00 85.88 100 PRO A C 1
ATOM 677 O O . PRO A 1 100 ? -13.503 13.675 -3.837 1.00 85.88 100 PRO A O 1
ATOM 680 N N . PHE A 1 101 ? -15.743 13.823 -3.962 1.00 81.88 101 PHE A N 1
ATOM 681 C CA . PHE A 1 101 ? -15.849 14.276 -5.356 1.00 81.88 101 PHE A CA 1
ATOM 682 C C . PHE A 1 101 ? -15.167 13.373 -6.401 1.00 81.88 101 PHE A C 1
ATOM 684 O O . PHE A 1 101 ? -14.781 13.838 -7.476 1.00 81.88 101 PHE A O 1
ATOM 691 N N . GLN A 1 102 ? -15.035 12.072 -6.124 1.00 77.12 102 GLN A N 1
ATOM 692 C CA . GLN A 1 102 ? -14.550 11.113 -7.115 1.00 77.12 102 GLN A CA 1
ATOM 693 C C . GLN A 1 102 ? -15.670 10.631 -8.054 1.00 77.12 102 GLN A C 1
ATOM 695 O O . GLN A 1 102 ? -16.535 9.839 -7.681 1.00 77.12 102 GLN A O 1
ATOM 700 N N . GLY A 1 103 ? -15.612 11.061 -9.318 1.00 68.75 103 GLY A N 1
ATOM 701 C CA . GLY A 1 103 ? -16.526 10.610 -10.375 1.00 68.75 103 GLY A CA 1
ATOM 702 C C . GLY A 1 103 ? -17.923 11.239 -10.294 1.00 68.75 103 GLY A C 1
ATOM 703 O O . GLY A 1 103 ? -18.087 12.343 -9.787 1.00 68.75 103 GLY A O 1
ATOM 704 N N . GLU A 1 104 ? -18.944 10.535 -10.799 1.00 60.50 104 GLU A N 1
ATOM 705 C CA . GLU A 1 104 ? -20.356 10.964 -10.740 1.00 60.50 104 GLU A CA 1
ATOM 706 C C . GLU A 1 104 ? -21.002 10.602 -9.393 1.00 60.50 104 GLU A C 1
ATOM 708 O O . GLU A 1 104 ? -22.046 9.951 -9.331 1.00 60.50 104 GLU A O 1
ATOM 713 N N . THR A 1 105 ? -20.346 10.947 -8.286 1.00 69.12 105 THR A N 1
ATOM 714 C CA . THR A 1 105 ? -20.949 10.766 -6.965 1.00 69.12 105 THR A CA 1
ATOM 715 C C . THR A 1 105 ? -22.022 11.825 -6.734 1.00 69.12 105 THR A C 1
ATOM 717 O O . THR A 1 105 ? -21.836 12.996 -7.061 1.00 69.12 105 THR A O 1
ATOM 720 N N . ASP A 1 106 ? -23.142 11.416 -6.141 1.00 78.44 106 ASP A N 1
ATOM 721 C CA . ASP A 1 106 ? -24.211 12.325 -5.729 1.00 78.44 106 ASP A CA 1
ATOM 722 C C . ASP A 1 106 ? -23.646 13.404 -4.778 1.00 78.44 106 ASP A C 1
ATOM 724 O O . ASP A 1 106 ? -22.964 13.049 -3.810 1.00 78.44 106 ASP A O 1
ATOM 728 N N . PRO A 1 107 ? -23.886 14.709 -5.008 1.00 78.56 107 PRO A N 1
ATOM 729 C CA . PRO A 1 107 ? -23.453 15.763 -4.088 1.00 78.56 107 PRO A CA 1
ATOM 730 C C . PRO A 1 107 ? -24.005 15.602 -2.661 1.00 78.56 107 PRO A C 1
ATOM 732 O O . PRO A 1 107 ? -23.405 16.123 -1.726 1.00 78.56 107 PRO A O 1
ATOM 735 N N . GLU A 1 108 ? -25.104 14.868 -2.466 1.00 82.50 108 GLU A N 1
ATOM 736 C CA . GLU A 1 108 ? -25.666 14.564 -1.143 1.00 82.50 108 GLU A CA 1
ATOM 737 C C . GLU A 1 108 ? -25.066 13.296 -0.504 1.00 82.50 108 GLU A C 1
ATOM 739 O O . GLU A 1 108 ? -25.382 12.965 0.646 1.00 82.50 108 GLU A O 1
ATOM 744 N N . ALA A 1 109 ? -24.183 12.581 -1.211 1.00 86.00 109 ALA A N 1
ATOM 745 C CA . ALA A 1 109 ? -23.532 11.387 -0.687 1.00 86.00 109 ALA A CA 1
ATOM 746 C C . ALA A 1 109 ? -22.723 11.709 0.586 1.00 86.00 109 ALA A C 1
ATOM 748 O O . ALA A 1 109 ? -22.063 12.747 0.638 1.00 86.00 109 ALA A O 1
ATOM 749 N N . PRO A 1 110 ? -22.689 10.811 1.592 1.00 85.62 110 PRO A N 1
ATOM 750 C CA . PRO A 1 110 ? -21.945 11.026 2.837 1.00 85.62 110 PRO A CA 1
ATOM 751 C C . PRO A 1 110 ? -20.471 11.420 2.640 1.00 85.62 110 PRO A C 1
ATOM 753 O O . PRO A 1 110 ? -19.954 12.242 3.388 1.00 85.62 110 PRO A O 1
ATOM 756 N N . VAL A 1 111 ? -19.826 10.899 1.591 1.00 89.62 111 VAL A N 1
ATOM 757 C CA . VAL A 1 111 ? -18.429 11.198 1.225 1.00 89.62 111 VAL A CA 1
ATOM 758 C C . VAL A 1 111 ? -18.210 12.650 0.765 1.00 89.62 111 VAL A C 1
ATOM 760 O O . VAL A 1 111 ? -17.089 13.143 0.793 1.00 89.62 111 VAL A O 1
ATOM 763 N N . ASN A 1 112 ? -19.275 13.351 0.368 1.00 89.12 112 ASN A N 1
ATOM 764 C CA . ASN A 1 112 ? -19.244 14.733 -0.121 1.00 89.12 112 ASN A CA 1
ATOM 765 C C . ASN A 1 112 ? -19.734 15.743 0.926 1.00 89.12 112 ASN A C 1
ATOM 767 O O . ASN A 1 112 ? -19.842 16.935 0.637 1.00 89.12 112 ASN A O 1
ATOM 771 N N . GLN A 1 113 ? -20.048 15.286 2.140 1.00 91.12 113 GLN A N 1
ATOM 772 C CA . GLN A 1 113 ? -20.554 16.159 3.189 1.00 91.12 113 GLN A CA 1
ATOM 773 C C . GLN A 1 113 ? -19.416 16.950 3.834 1.00 91.12 113 GLN A C 1
ATOM 775 O O . GLN A 1 113 ? -18.398 16.382 4.227 1.00 91.12 113 GLN A O 1
ATOM 780 N N . GLN A 1 114 ? -19.616 18.260 4.004 1.00 92.31 114 GLN A N 1
ATOM 781 C CA . GLN A 1 114 ? -18.581 19.165 4.518 1.00 92.31 114 GLN A CA 1
ATOM 782 C C . GLN A 1 114 ? -17.939 18.709 5.844 1.00 92.31 114 GLN A C 1
ATOM 784 O O . GLN A 1 114 ? -16.716 18.720 5.922 1.00 92.31 114 GLN A O 1
ATOM 789 N N . PRO A 1 115 ? -18.693 18.228 6.854 1.00 92.25 115 PRO A N 1
ATOM 790 C CA . PRO A 1 115 ? -18.094 17.764 8.107 1.00 92.25 115 PRO A CA 1
ATOM 791 C C . PRO A 1 115 ? -17.120 16.589 7.936 1.00 92.25 115 PRO A C 1
ATOM 793 O O . PRO A 1 115 ? -16.130 16.498 8.656 1.00 92.25 115 PRO A O 1
ATOM 796 N N . TYR A 1 116 ? -17.385 15.704 6.971 1.00 92.12 116 TYR A N 1
ATOM 797 C CA . TYR A 1 116 ? -16.495 14.594 6.641 1.00 92.12 116 TYR A CA 1
ATOM 798 C C . TYR A 1 116 ? -15.242 15.091 5.908 1.00 92.12 116 TYR A C 1
ATOM 800 O O . TYR A 1 116 ? -14.132 14.675 6.229 1.00 92.12 116 TYR A O 1
ATOM 808 N N . ILE A 1 117 ? -15.403 16.031 4.972 1.00 93.50 117 ILE A N 1
ATOM 809 C CA . ILE A 1 117 ? -14.286 16.664 4.256 1.00 93.50 117 ILE A CA 1
ATOM 810 C C . ILE A 1 117 ? -13.348 17.383 5.238 1.00 93.50 117 ILE A C 1
ATOM 812 O O . ILE A 1 117 ? -12.131 17.226 5.147 1.00 93.50 117 ILE A O 1
ATOM 816 N N . ASP A 1 118 ? -13.898 18.123 6.202 1.00 94.56 118 ASP A N 1
ATOM 817 C CA . ASP A 1 118 ? -13.114 18.842 7.210 1.00 94.56 118 ASP A CA 1
ATOM 818 C C . ASP A 1 118 ? -12.309 17.870 8.093 1.00 94.56 118 ASP A C 1
ATOM 820 O O . ASP A 1 118 ? -11.117 18.089 8.327 1.00 94.56 118 ASP A O 1
ATOM 824 N N . ALA A 1 119 ? -12.926 16.758 8.519 1.00 94.06 119 ALA A N 1
ATOM 825 C CA . ALA A 1 119 ? -12.248 15.703 9.275 1.00 94.06 119 ALA A CA 1
ATOM 826 C C . ALA A 1 119 ? -11.128 15.040 8.455 1.00 94.06 119 ALA A C 1
ATOM 828 O O . ALA A 1 119 ? -10.019 14.860 8.959 1.00 94.06 119 ALA A O 1
ATOM 829 N N . LEU A 1 120 ? -11.371 14.745 7.172 1.00 92.50 120 LEU A N 1
ATOM 830 C CA . LEU A 1 120 ? -10.352 14.203 6.270 1.00 92.50 120 LEU A CA 1
ATOM 831 C C . LEU A 1 120 ? -9.140 15.129 6.148 1.00 92.50 120 LEU A C 1
ATOM 833 O O . LEU A 1 120 ? -8.008 14.663 6.265 1.00 92.50 120 LEU A O 1
ATOM 837 N N . VAL A 1 121 ? -9.357 16.429 5.931 1.00 93.19 121 VAL A N 1
ATOM 838 C CA . VAL A 1 121 ? -8.268 17.407 5.785 1.00 93.19 121 VAL A CA 1
ATOM 839 C C . VAL A 1 121 ? -7.480 17.544 7.087 1.00 93.19 121 VAL A C 1
ATOM 841 O O . VAL A 1 121 ? -6.249 17.487 7.069 1.00 93.19 121 VAL A O 1
ATOM 844 N N . ALA A 1 122 ? -8.167 17.671 8.225 1.00 93.94 122 ALA A N 1
ATOM 845 C CA . ALA A 1 122 ? -7.518 17.789 9.529 1.00 93.94 122 ALA A CA 1
ATOM 846 C C . ALA A 1 122 ? -6.688 16.540 9.870 1.00 93.94 122 ALA A C 1
ATOM 848 O O . ALA A 1 122 ? -5.541 16.648 10.317 1.00 93.94 122 ALA A O 1
ATOM 849 N N . CYS A 1 123 ? -7.235 15.352 9.617 1.00 94.38 123 CYS A N 1
ATOM 850 C CA . CYS A 1 123 ? -6.551 14.095 9.893 1.00 94.38 123 CYS A CA 1
ATOM 851 C C . CYS A 1 123 ? -5.415 13.804 8.911 1.00 94.38 123 CYS A C 1
ATOM 853 O O . CYS A 1 123 ? -4.381 13.274 9.326 1.00 94.38 123 CYS A O 1
ATOM 855 N N . ALA A 1 124 ? -5.540 14.200 7.642 1.00 91.56 124 ALA A N 1
ATOM 856 C CA . ALA A 1 124 ? -4.444 14.127 6.677 1.00 91.56 124 ALA A CA 1
ATOM 857 C C . ALA A 1 124 ? -3.270 15.025 7.098 1.00 91.56 124 ALA A C 1
ATOM 859 O O . ALA A 1 124 ? -2.131 14.565 7.136 1.00 91.56 124 ALA A O 1
ATOM 860 N N . ALA A 1 125 ? -3.547 16.265 7.515 1.00 92.56 125 ALA A N 1
ATOM 861 C CA . ALA A 1 125 ? -2.516 17.184 8.003 1.00 92.56 125 ALA A CA 1
ATOM 862 C C . ALA A 1 125 ? -1.830 16.672 9.282 1.00 92.56 125 ALA A C 1
ATOM 864 O O . ALA A 1 125 ? -0.620 16.807 9.446 1.00 92.56 125 ALA A O 1
ATOM 865 N N . ARG A 1 126 ? -2.589 16.050 10.194 1.00 91.00 126 ARG A N 1
ATOM 866 C CA . ARG A 1 126 ? -2.044 15.484 11.438 1.00 91.00 126 ARG A CA 1
ATOM 867 C C . ARG A 1 126 ? -1.162 14.257 11.202 1.00 91.00 126 ARG A C 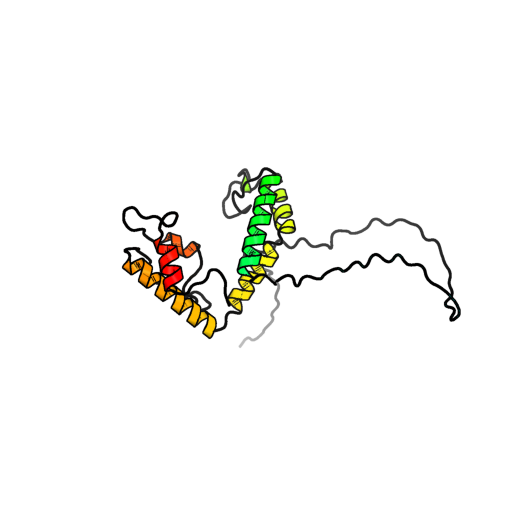1
ATOM 869 O O . ARG A 1 126 ? -0.198 14.061 11.936 1.00 91.00 126 ARG A O 1
ATOM 876 N N . SER A 1 127 ? -1.523 13.430 10.228 1.00 90.56 127 SER A N 1
ATOM 877 C CA . SER A 1 127 ? -0.795 12.201 9.893 1.00 90.56 127 SER A CA 1
ATOM 878 C C . SER A 1 127 ? 0.390 12.426 8.960 1.00 90.56 127 SER A C 1
ATOM 880 O O . SER A 1 127 ? 1.231 11.541 8.865 1.00 90.56 127 SER A O 1
ATOM 882 N N . GLN A 1 128 ? 0.460 13.576 8.275 1.00 89.81 128 GLN A N 1
ATOM 883 C CA . GLN A 1 128 ? 1.426 13.827 7.195 1.00 89.81 128 GLN A CA 1
ATOM 884 C C . GLN A 1 128 ? 1.375 12.737 6.111 1.00 89.81 128 GLN A C 1
ATOM 886 O O . GLN A 1 128 ? 2.373 12.395 5.477 1.00 89.81 128 GLN A O 1
ATOM 891 N N . ILE A 1 129 ? 0.196 12.132 5.923 1.00 87.06 129 ILE A N 1
ATOM 892 C CA . ILE A 1 129 ? 0.019 11.000 5.012 1.00 87.06 129 ILE A CA 1
ATOM 893 C C . ILE A 1 129 ? 0.331 11.390 3.564 1.00 87.06 129 ILE A C 1
ATOM 895 O O . ILE A 1 129 ? 0.786 10.552 2.798 1.00 87.06 129 ILE A O 1
ATOM 899 N N . GLN A 1 130 ? 0.137 12.658 3.190 1.00 87.00 130 GLN A N 1
ATOM 900 C CA . GLN A 1 130 ? 0.449 13.145 1.846 1.00 87.00 130 GLN A CA 1
ATOM 901 C C . GLN A 1 130 ? 1.957 13.171 1.597 1.00 87.00 130 GLN A C 1
ATOM 903 O O . GLN A 1 130 ? 2.414 12.704 0.556 1.00 87.00 130 GLN A O 1
ATOM 908 N N . GLU A 1 131 ? 2.729 13.665 2.562 1.00 88.25 131 GLU A N 1
ATOM 909 C CA . GLU A 1 131 ? 4.186 13.670 2.497 1.00 88.25 131 GLU A CA 1
ATOM 910 C C . GLU A 1 131 ? 4.732 12.241 2.478 1.00 88.25 131 GLU A C 1
ATOM 912 O O . GLU A 1 131 ? 5.550 11.921 1.621 1.00 88.25 131 GLU A O 1
ATOM 917 N N . ARG A 1 132 ? 4.227 11.353 3.348 1.00 87.50 132 ARG A N 1
ATOM 918 C CA . ARG A 1 132 ? 4.673 9.949 3.374 1.00 87.50 132 ARG A CA 1
ATOM 919 C C . ARG A 1 132 ? 4.309 9.186 2.100 1.00 87.50 132 ARG A C 1
ATOM 921 O O . ARG A 1 132 ? 5.086 8.349 1.655 1.00 87.50 132 ARG A O 1
ATOM 928 N N . LEU A 1 133 ? 3.156 9.481 1.494 1.00 84.06 133 LEU A N 1
ATOM 929 C CA . LEU A 1 133 ? 2.788 8.932 0.184 1.00 84.06 133 LEU A CA 1
ATOM 930 C C . LEU A 1 133 ? 3.772 9.397 -0.893 1.00 84.06 133 LEU A C 1
ATOM 932 O O . LEU A 1 133 ? 4.296 8.570 -1.628 1.00 84.06 133 LEU A O 1
ATOM 936 N N . ALA A 1 134 ? 4.073 10.697 -0.943 1.00 84.69 134 ALA A N 1
ATOM 937 C CA . ALA A 1 134 ? 5.008 11.246 -1.922 1.00 84.69 134 ALA A CA 1
ATOM 938 C C . ALA A 1 134 ? 6.433 10.691 -1.751 1.00 84.69 134 ALA A C 1
ATOM 940 O O . ALA A 1 134 ? 7.111 10.427 -2.739 1.00 84.69 134 ALA A O 1
ATOM 941 N N . GLU A 1 135 ? 6.884 10.495 -0.511 1.00 85.62 135 GLU A N 1
ATOM 942 C CA . GLU A 1 135 ? 8.172 9.867 -0.207 1.00 85.62 135 GLU A CA 1
ATOM 943 C C . GLU A 1 135 ? 8.206 8.392 -0.626 1.00 85.62 135 GLU A C 1
ATOM 945 O O . GLU A 1 135 ? 9.189 7.953 -1.220 1.00 85.62 135 GLU A O 1
ATOM 950 N N . ALA A 1 136 ? 7.138 7.630 -0.371 1.00 83.88 136 ALA A N 1
ATOM 951 C CA . ALA A 1 136 ? 7.038 6.240 -0.811 1.00 83.88 136 ALA A CA 1
ATOM 952 C C . ALA A 1 136 ? 7.006 6.123 -2.346 1.00 83.88 136 ALA A C 1
ATOM 954 O O . ALA A 1 136 ? 7.667 5.249 -2.910 1.00 83.88 136 ALA A O 1
ATOM 955 N N . ASP A 1 137 ? 6.291 7.024 -3.022 1.00 81.94 137 ASP A N 1
ATOM 956 C CA . ASP A 1 137 ? 6.256 7.095 -4.485 1.00 81.94 137 ASP A CA 1
ATOM 957 C C . ASP A 1 137 ? 7.632 7.469 -5.059 1.00 81.94 137 ASP A C 1
ATOM 959 O O . ASP A 1 137 ? 8.088 6.863 -6.030 1.00 81.94 137 ASP A O 1
ATOM 963 N N . ALA A 1 138 ? 8.325 8.432 -4.444 1.00 83.25 138 ALA A N 1
ATOM 964 C CA . ALA A 1 138 ? 9.679 8.816 -4.836 1.00 83.25 138 ALA A CA 1
ATOM 965 C C . ALA A 1 138 ? 10.673 7.664 -4.635 1.00 83.25 138 ALA A C 1
ATOM 967 O O . ALA A 1 138 ? 11.448 7.368 -5.537 1.00 83.25 138 ALA A O 1
ATOM 968 N N . ALA A 1 139 ? 10.596 6.958 -3.506 1.00 80.94 139 ALA A N 1
ATOM 969 C CA . ALA A 1 139 ? 11.440 5.799 -3.237 1.00 80.94 139 ALA A CA 1
ATOM 970 C C . ALA A 1 139 ? 11.230 4.677 -4.266 1.00 80.94 139 ALA A C 1
ATOM 972 O O . ALA A 1 139 ? 12.194 4.064 -4.714 1.00 80.94 139 ALA A O 1
ATOM 973 N N . GLN A 1 140 ? 9.986 4.440 -4.700 1.00 77.88 140 GLN A N 1
ATOM 974 C CA . GLN A 1 140 ? 9.712 3.502 -5.793 1.00 77.88 140 GLN A CA 1
ATOM 975 C C . GLN A 1 140 ? 10.245 3.994 -7.144 1.00 77.88 140 GLN A C 1
ATOM 977 O O . GLN A 1 140 ? 10.721 3.189 -7.944 1.00 77.88 140 GLN A O 1
ATOM 982 N N . ALA A 1 141 ? 10.169 5.299 -7.411 1.00 80.12 141 ALA A N 1
ATOM 983 C CA . ALA A 1 141 ? 10.699 5.892 -8.638 1.00 80.12 141 ALA A CA 1
ATOM 984 C C . ALA A 1 141 ? 12.236 5.871 -8.695 1.00 80.12 141 ALA A C 1
ATOM 986 O O . ALA A 1 141 ? 12.800 5.779 -9.787 1.00 80.12 141 ALA A O 1
ATOM 987 N N . ASP A 1 142 ? 12.892 5.929 -7.537 1.00 83.62 142 ASP A N 1
ATOM 988 C CA . ASP A 1 142 ? 14.349 5.938 -7.397 1.00 83.62 142 ASP A CA 1
ATOM 989 C C . ASP A 1 142 ? 14.968 4.531 -7.332 1.00 83.62 142 ASP A C 1
ATOM 991 O O . ASP A 1 142 ? 16.197 4.416 -7.289 1.00 83.62 142 ASP A O 1
ATOM 995 N N . LEU A 1 143 ? 14.155 3.464 -7.385 1.00 83.81 143 LEU A N 1
ATOM 996 C CA . LEU A 1 143 ? 14.655 2.090 -7.440 1.00 83.81 143 LEU A CA 1
ATOM 997 C C . LEU A 1 143 ? 15.646 1.913 -8.592 1.00 83.81 143 LEU A C 1
ATOM 999 O O . LEU A 1 143 ? 15.367 2.180 -9.768 1.00 83.81 143 LEU A O 1
ATOM 1003 N N . THR A 1 144 ? 16.819 1.401 -8.252 1.00 86.69 144 THR A N 1
ATOM 1004 C CA . THR A 1 144 ? 17.849 1.067 -9.223 1.00 86.69 144 THR A CA 1
ATOM 1005 C C . THR A 1 144 ? 17.438 -0.156 -10.048 1.00 86.69 144 THR A C 1
ATOM 1007 O O . THR A 1 144 ? 16.653 -0.995 -9.600 1.00 86.69 144 THR A O 1
ATOM 1010 N N . PRO A 1 145 ? 18.007 -0.333 -11.255 1.00 88.12 145 PRO A N 1
ATOM 1011 C CA . PRO A 1 145 ? 17.744 -1.527 -12.054 1.00 88.12 145 PRO A CA 1
ATOM 1012 C C . PRO A 1 145 ? 18.056 -2.839 -11.318 1.00 88.12 145 PRO A C 1
ATOM 1014 O O . PRO A 1 145 ? 17.341 -3.817 -11.504 1.00 88.12 145 PRO A O 1
ATOM 1017 N N . GLU A 1 146 ? 19.094 -2.857 -10.477 1.00 87.81 146 GLU A N 1
ATOM 1018 C CA . GLU A 1 146 ? 19.473 -4.033 -9.683 1.00 87.81 146 GLU A CA 1
ATOM 1019 C C . GLU A 1 146 ? 18.421 -4.346 -8.609 1.00 87.81 146 GLU A C 1
ATOM 1021 O O . GLU A 1 146 ? 17.996 -5.493 -8.488 1.00 87.81 146 GLU A O 1
ATOM 1026 N N . GLU A 1 147 ? 17.913 -3.329 -7.909 1.00 86.88 147 GLU A N 1
ATOM 1027 C CA . GLU A 1 147 ? 16.834 -3.498 -6.927 1.00 86.88 147 GLU A CA 1
ATOM 1028 C C . GLU A 1 147 ? 15.531 -3.965 -7.586 1.00 86.88 147 GLU A C 1
ATOM 1030 O O . GLU A 1 147 ? 14.852 -4.843 -7.055 1.00 86.88 147 GLU A O 1
ATOM 1035 N N . ILE A 1 148 ? 15.198 -3.444 -8.772 1.00 88.38 148 ILE A N 1
ATOM 1036 C CA . ILE A 1 148 ? 14.039 -3.907 -9.549 1.00 88.38 148 ILE A CA 1
ATOM 1037 C C . ILE A 1 148 ? 14.225 -5.369 -9.970 1.00 88.38 148 ILE A C 1
ATOM 1039 O O . ILE A 1 148 ? 13.291 -6.165 -9.864 1.00 88.38 148 ILE A O 1
ATOM 1043 N N . GLU A 1 149 ? 15.414 -5.755 -10.438 1.00 89.69 149 GLU A N 1
ATOM 1044 C CA . GLU A 1 149 ? 15.722 -7.145 -10.792 1.00 89.69 149 GLU A CA 1
ATOM 1045 C C . GLU A 1 149 ? 15.618 -8.088 -9.588 1.00 89.69 149 GLU A C 1
ATOM 1047 O O . GLU A 1 149 ? 15.072 -9.190 -9.718 1.00 89.69 149 GLU A O 1
ATOM 1052 N N . ASP A 1 150 ? 16.104 -7.669 -8.422 1.00 89.12 150 ASP A N 1
ATOM 1053 C CA . ASP A 1 150 ? 16.037 -8.454 -7.194 1.00 89.12 150 ASP A CA 1
ATOM 1054 C C . ASP A 1 150 ? 14.599 -8.577 -6.673 1.00 89.12 150 ASP A C 1
ATOM 1056 O O . ASP A 1 150 ? 14.150 -9.698 -6.411 1.00 89.12 150 ASP A O 1
ATOM 1060 N N . GLN A 1 151 ? 13.828 -7.486 -6.632 1.00 87.75 151 GLN A N 1
ATOM 1061 C CA . GLN A 1 151 ? 12.404 -7.525 -6.272 1.00 87.75 151 GLN A CA 1
ATOM 1062 C C . GLN A 1 151 ? 11.594 -8.387 -7.247 1.00 87.75 151 GLN A C 1
ATOM 1064 O O . GLN A 1 151 ? 10.762 -9.198 -6.836 1.00 87.75 151 GLN A O 1
ATOM 1069 N N . ASN A 1 152 ? 11.871 -8.286 -8.548 1.00 91.94 152 ASN A N 1
ATOM 1070 C CA . ASN A 1 152 ? 11.240 -9.132 -9.556 1.00 91.94 152 ASN A CA 1
ATOM 1071 C C . ASN A 1 152 ? 11.580 -10.609 -9.343 1.00 91.94 152 ASN A C 1
ATOM 1073 O O . ASN A 1 152 ? 10.697 -11.462 -9.442 1.00 91.94 152 ASN A O 1
ATOM 1077 N N . ARG A 1 153 ? 12.838 -10.932 -9.024 1.00 91.75 153 ARG A N 1
ATOM 1078 C CA . ARG A 1 153 ? 13.266 -12.310 -8.742 1.00 91.75 153 ARG A CA 1
ATOM 1079 C C . ARG A 1 153 ? 12.554 -12.873 -7.514 1.00 91.75 153 ARG A C 1
ATOM 1081 O O . ARG A 1 153 ? 12.069 -14.003 -7.567 1.00 91.75 153 ARG A O 1
ATOM 1088 N N . GLN A 1 154 ? 12.461 -12.082 -6.449 1.00 89.88 154 GLN A N 1
ATOM 1089 C CA . GLN A 1 154 ? 11.735 -12.439 -5.231 1.00 89.88 154 GLN A CA 1
ATOM 1090 C C . GLN A 1 154 ? 10.244 -12.658 -5.517 1.00 89.88 154 GLN A C 1
ATOM 1092 O O . GLN A 1 154 ? 9.685 -13.690 -5.147 1.00 89.88 154 GLN A O 1
ATOM 1097 N N . PHE A 1 155 ? 9.606 -11.751 -6.262 1.00 90.81 155 PHE A N 1
ATOM 1098 C CA . PHE A 1 155 ? 8.198 -11.891 -6.629 1.00 90.81 155 PHE A CA 1
ATOM 1099 C C . PHE A 1 155 ? 7.932 -13.138 -7.485 1.00 90.81 155 PHE A C 1
ATOM 1101 O O . PHE A 1 155 ? 6.951 -13.845 -7.256 1.00 90.81 155 PHE A O 1
ATOM 1108 N N . ILE A 1 156 ? 8.806 -13.449 -8.448 1.00 92.69 156 ILE A N 1
ATOM 1109 C CA . ILE A 1 156 ? 8.691 -14.674 -9.253 1.00 92.69 156 ILE A CA 1
ATOM 1110 C C . ILE A 1 156 ? 8.810 -15.922 -8.371 1.00 92.69 156 ILE A C 1
ATOM 1112 O O . ILE A 1 156 ? 7.979 -16.818 -8.499 1.00 92.69 156 ILE A O 1
ATOM 1116 N N . ALA A 1 157 ? 9.769 -15.965 -7.441 1.00 92.56 157 ALA A N 1
ATOM 1117 C CA . ALA A 1 157 ? 9.913 -17.089 -6.513 1.00 92.56 157 ALA A CA 1
ATOM 1118 C C . ALA A 1 157 ? 8.669 -17.269 -5.622 1.00 92.56 157 ALA A C 1
ATOM 1120 O O . ALA A 1 157 ? 8.160 -18.383 -5.483 1.00 92.56 157 ALA A O 1
ATOM 1121 N N . PHE A 1 158 ? 8.133 -16.169 -5.086 1.00 92.69 158 PHE A N 1
ATOM 1122 C CA . PHE A 1 158 ? 6.887 -16.172 -4.318 1.00 92.69 158 PHE A CA 1
ATOM 1123 C C . PHE A 1 158 ? 5.713 -16.702 -5.150 1.00 92.69 158 PHE A C 1
ATOM 1125 O O . PHE A 1 158 ? 4.972 -17.585 -4.708 1.00 92.69 158 PHE A O 1
ATOM 1132 N N . ARG A 1 159 ? 5.559 -16.198 -6.380 1.00 92.38 159 ARG A N 1
ATOM 1133 C CA . ARG A 1 159 ? 4.492 -16.613 -7.295 1.00 92.38 159 ARG A CA 1
ATOM 1134 C C . ARG A 1 159 ? 4.588 -18.097 -7.624 1.00 92.38 159 ARG A C 1
ATOM 1136 O O . ARG A 1 159 ? 3.569 -18.781 -7.593 1.00 92.38 159 ARG A O 1
ATOM 1143 N N . ASP A 1 160 ? 5.781 -18.593 -7.929 1.00 94.31 160 ASP A N 1
ATOM 1144 C CA . ASP A 1 160 ? 5.999 -20.001 -8.266 1.00 94.31 160 ASP A CA 1
ATOM 1145 C C . ASP A 1 160 ? 5.649 -20.919 -7.087 1.00 94.31 160 ASP A C 1
ATOM 1147 O O . ASP A 1 160 ? 5.016 -21.958 -7.290 1.00 94.31 160 ASP A O 1
ATOM 1151 N N . CYS A 1 161 ? 5.966 -20.506 -5.856 1.00 94.19 161 CYS A N 1
ATOM 1152 C CA . CYS A 1 161 ? 5.538 -21.203 -4.643 1.00 94.19 161 CYS A CA 1
ATOM 1153 C C . CYS A 1 161 ? 4.005 -21.234 -4.514 1.00 94.19 161 CYS A C 1
ATOM 1155 O O . CYS A 1 161 ? 3.415 -22.311 -4.390 1.00 94.19 161 CYS A O 1
ATOM 1157 N N . MET A 1 162 ? 3.341 -20.081 -4.633 1.00 93.06 162 MET A N 1
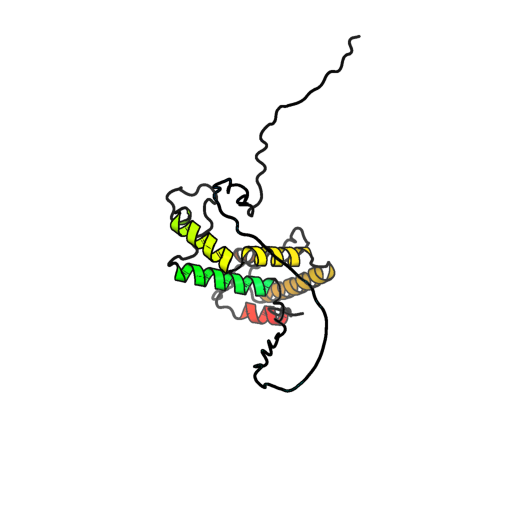ATOM 1158 C CA . MET A 1 162 ? 1.879 -19.977 -4.530 1.00 93.06 162 MET A CA 1
ATOM 1159 C C . MET A 1 162 ? 1.165 -20.794 -5.620 1.00 93.06 162 MET A C 1
ATOM 1161 O O . MET A 1 162 ? 0.249 -21.568 -5.335 1.00 93.06 162 MET A O 1
ATOM 1165 N N . VAL A 1 163 ? 1.611 -20.690 -6.875 1.00 93.75 163 VAL A N 1
ATOM 1166 C CA . VAL A 1 163 ? 1.062 -21.469 -7.998 1.00 93.75 163 VAL A CA 1
ATOM 1167 C C . VAL A 1 163 ? 1.308 -22.965 -7.796 1.00 93.75 163 VAL A C 1
ATOM 1169 O O . VAL A 1 163 ? 0.410 -23.773 -8.045 1.00 93.75 163 VAL A O 1
ATOM 1172 N N . GLY A 1 164 ? 2.478 -23.351 -7.276 1.00 92.44 164 GLY A N 1
ATOM 1173 C CA . GLY A 1 164 ? 2.786 -24.731 -6.894 1.00 92.44 164 GLY A CA 1
ATOM 1174 C C . GLY A 1 164 ? 1.849 -25.296 -5.819 1.00 92.44 164 GLY A C 1
ATOM 1175 O O . GLY A 1 164 ? 1.568 -26.496 -5.822 1.00 92.44 164 GLY A O 1
ATOM 1176 N N . ARG A 1 165 ? 1.310 -24.431 -4.953 1.00 92.44 165 ARG A N 1
ATOM 1177 C CA . ARG A 1 165 ? 0.324 -24.759 -3.907 1.00 92.44 165 ARG A CA 1
ATOM 1178 C C . ARG A 1 165 ? -1.131 -24.705 -4.391 1.00 92.44 165 ARG A C 1
ATOM 1180 O O . ARG A 1 165 ? -2.051 -25.021 -3.644 1.00 92.44 165 ARG A O 1
ATOM 1187 N N . GLY A 1 166 ? -1.353 -24.396 -5.670 1.00 91.56 166 GLY A N 1
ATOM 1188 C CA . GLY A 1 166 ? -2.671 -24.431 -6.308 1.00 91.56 166 GLY A CA 1
ATOM 1189 C C . GLY A 1 166 ? -3.374 -23.078 -6.402 1.00 91.56 166 GLY A C 1
ATOM 1190 O O . GLY A 1 166 ? -4.544 -23.039 -6.788 1.00 91.56 166 GLY A O 1
ATOM 1191 N N . TRP A 1 167 ? -2.682 -21.979 -6.095 1.00 94.19 167 TRP A N 1
ATOM 1192 C CA . TRP A 1 167 ? -3.204 -20.633 -6.312 1.00 94.19 167 TRP A CA 1
ATOM 1193 C C . TRP A 1 167 ? -3.209 -20.262 -7.796 1.00 94.19 167 TRP A C 1
ATOM 1195 O O . TRP A 1 167 ? -2.225 -20.440 -8.513 1.00 94.19 167 TRP A O 1
ATOM 1205 N N . GLY A 1 168 ? -4.315 -19.689 -8.262 1.00 92.00 168 GLY A N 1
ATOM 1206 C CA . GLY A 1 168 ? -4.414 -19.094 -9.590 1.00 92.00 168 GLY A CA 1
ATOM 1207 C C . GLY A 1 168 ? -3.927 -17.652 -9.571 1.00 92.00 168 GLY A C 1
ATOM 1208 O O . GLY A 1 168 ? -4.747 -16.742 -9.484 1.00 92.00 168 GLY A O 1
ATOM 1209 N N . ILE A 1 169 ? -2.612 -17.445 -9.640 1.00 89.56 169 ILE A N 1
ATOM 1210 C CA . ILE A 1 169 ? -2.008 -16.113 -9.785 1.00 89.56 169 ILE A CA 1
ATOM 1211 C C . ILE A 1 169 ? -1.674 -15.891 -11.269 1.00 89.56 169 ILE A C 1
ATOM 1213 O O . ILE A 1 169 ? -0.951 -16.710 -11.841 1.00 89.56 169 ILE A O 1
ATOM 1217 N N . PRO A 1 170 ? -2.201 -14.837 -11.922 1.00 87.25 170 PRO A N 1
ATOM 1218 C CA . PRO A 1 170 ? -1.884 -14.549 -13.319 1.00 87.25 170 PRO A CA 1
ATOM 1219 C C . PRO A 1 170 ? -0.405 -14.182 -13.500 1.00 87.25 170 PRO A C 1
ATOM 1221 O O . PRO A 1 170 ? 0.254 -13.721 -12.567 1.00 87.25 170 PRO A O 1
ATOM 1224 N N . ASP A 1 171 ? 0.111 -14.353 -14.720 1.00 88.25 171 ASP A N 1
ATOM 1225 C CA . ASP A 1 171 ? 1.461 -13.895 -15.043 1.00 88.25 171 ASP A CA 1
ATOM 1226 C C . ASP A 1 171 ? 1.560 -12.366 -14.870 1.00 88.25 171 ASP A C 1
ATOM 1228 O O . ASP A 1 171 ? 0.702 -11.634 -15.377 1.00 88.25 171 ASP A O 1
ATOM 1232 N N . PRO A 1 172 ? 2.589 -11.866 -14.163 1.00 86.62 172 PRO A N 1
ATOM 1233 C CA . PRO A 1 172 ? 2.763 -10.447 -13.930 1.00 86.62 172 PRO A CA 1
ATOM 1234 C C . PRO A 1 172 ? 3.143 -9.726 -15.215 1.00 86.62 172 PRO A C 1
ATOM 1236 O O . PRO A 1 172 ? 3.920 -10.222 -16.035 1.00 86.62 172 PRO A O 1
ATOM 1239 N N . VAL A 1 173 ? 2.630 -8.510 -15.345 1.00 87.62 173 VAL A N 1
ATOM 1240 C CA . VAL A 1 173 ? 3.013 -7.575 -16.397 1.00 87.62 173 VAL A CA 1
ATOM 1241 C C . VAL A 1 173 ? 3.836 -6.468 -15.738 1.00 87.62 173 VAL A C 1
ATOM 1243 O O . VAL A 1 173 ? 3.353 -5.892 -14.765 1.00 87.62 173 VAL A O 1
ATOM 1246 N N . PRO A 1 174 ? 5.054 -6.170 -16.230 1.00 86.94 174 PRO A N 1
ATOM 1247 C CA . PRO A 1 174 ? 5.858 -5.084 -15.687 1.00 86.94 174 PRO A CA 1
ATOM 1248 C C . PRO A 1 174 ? 5.126 -3.742 -15.776 1.00 86.94 174 PRO A C 1
ATOM 1250 O O . PRO A 1 174 ? 4.494 -3.444 -16.795 1.00 86.94 174 PRO A O 1
ATOM 1253 N N . ASN A 1 175 ? 5.242 -2.927 -14.731 1.00 84.75 175 ASN A N 1
ATOM 1254 C CA . ASN A 1 175 ? 4.785 -1.541 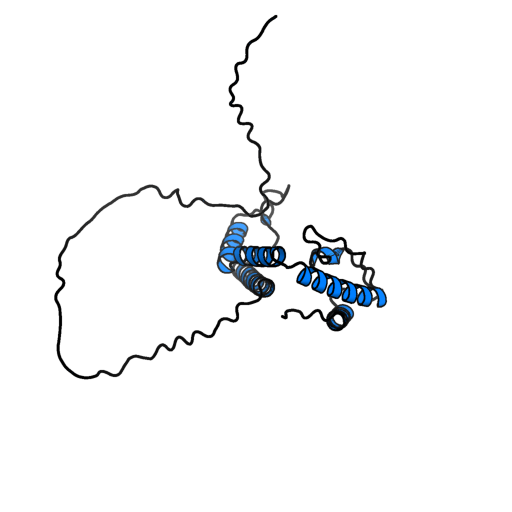-14.748 1.00 84.75 175 ASN A CA 1
ATOM 1255 C C . ASN A 1 175 ? 5.756 -0.634 -15.538 1.00 84.75 175 ASN A C 1
ATOM 1257 O O . ASN A 1 175 ? 6.716 -1.107 -16.150 1.00 84.75 175 ASN A O 1
ATOM 1261 N N . GLU A 1 176 ? 5.519 0.680 -15.526 1.00 84.50 176 GLU A N 1
ATOM 1262 C CA . GLU A 1 176 ? 6.353 1.662 -16.241 1.00 84.50 176 GLU A CA 1
ATOM 1263 C C . GLU A 1 176 ? 7.825 1.663 -15.793 1.00 84.50 176 GLU A C 1
ATOM 1265 O O . GLU A 1 176 ? 8.701 1.979 -16.597 1.00 84.50 176 GLU A O 1
ATOM 1270 N N . GLN A 1 177 ? 8.104 1.269 -14.547 1.00 83.38 177 GLN A N 1
ATOM 1271 C CA . GLN A 1 177 ? 9.460 1.135 -14.010 1.00 83.38 177 GLN A CA 1
ATOM 1272 C C . GLN A 1 177 ? 10.076 -0.250 -14.287 1.00 83.38 177 GLN A C 1
ATOM 1274 O O . GLN A 1 177 ? 11.277 -0.435 -14.125 1.00 83.38 177 GLN A O 1
ATOM 1279 N N . GLY A 1 178 ? 9.290 -1.229 -14.748 1.00 85.81 178 GLY A N 1
ATOM 1280 C CA . GLY A 1 178 ? 9.736 -2.609 -14.963 1.00 85.81 178 GLY A CA 1
ATOM 1281 C C . GLY A 1 178 ? 9.527 -3.540 -13.762 1.00 85.81 178 GLY A C 1
ATOM 1282 O O . GLY A 1 178 ? 9.973 -4.689 -13.806 1.00 85.81 178 GLY A O 1
ATOM 1283 N N . LEU A 1 179 ? 8.835 -3.083 -12.715 1.00 88.25 179 LEU A N 1
ATOM 1284 C CA . LEU A 1 179 ? 8.495 -3.882 -11.538 1.00 88.25 179 LEU A CA 1
ATOM 1285 C C . LEU A 1 179 ? 7.287 -4.787 -11.826 1.00 88.25 179 LEU A C 1
ATOM 1287 O O . LEU A 1 179 ? 6.291 -4.352 -12.406 1.00 88.25 179 LEU A O 1
ATOM 1291 N N . LEU A 1 180 ? 7.371 -6.055 -11.423 1.00 87.56 180 LEU A N 1
ATOM 1292 C CA . LEU A 1 180 ? 6.34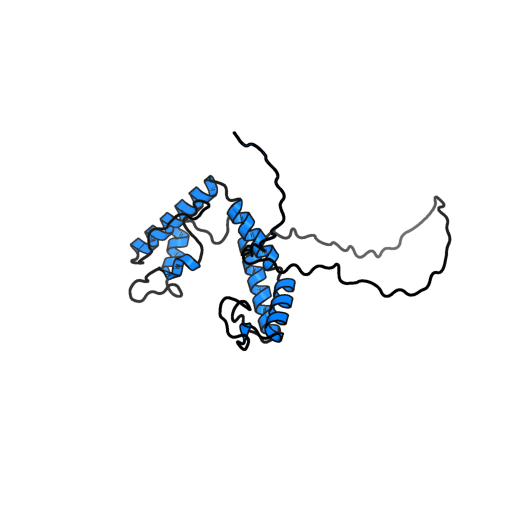9 -7.078 -11.675 1.00 87.56 180 LEU A CA 1
ATOM 1293 C C . LEU A 1 180 ? 5.204 -7.071 -10.655 1.00 87.56 180 LEU A C 1
ATOM 1295 O O . LEU A 1 180 ? 4.105 -7.527 -10.973 1.00 87.56 180 LEU A O 1
ATOM 1299 N N . PHE A 1 181 ? 5.448 -6.579 -9.440 1.00 82.12 181 PHE A N 1
ATOM 1300 C CA . PHE A 1 181 ? 4.439 -6.502 -8.389 1.00 82.12 181 PHE A CA 1
ATOM 1301 C C . PHE A 1 181 ? 3.911 -5.072 -8.248 1.00 82.12 181 PHE A C 1
ATOM 1303 O O . PHE A 1 181 ? 4.592 -4.199 -7.726 1.00 82.12 181 PHE A O 1
ATOM 1310 N N . GLY A 1 182 ? 2.671 -4.834 -8.679 1.00 68.25 182 GLY A N 1
ATOM 1311 C CA . GLY A 1 182 ? 2.005 -3.526 -8.587 1.00 68.25 182 GLY A CA 1
ATOM 1312 C C . GLY A 1 182 ? 1.273 -3.282 -7.262 1.00 68.25 182 GLY A C 1
ATOM 1313 O O . GLY A 1 182 ? 0.248 -2.603 -7.250 1.00 68.25 182 GLY A O 1
ATOM 1314 N N . GLY A 1 183 ? 1.702 -3.913 -6.165 1.00 67.56 183 GLY A N 1
ATOM 1315 C CA . GLY A 1 183 ? 1.050 -3.798 -4.856 1.00 67.56 183 GLY A CA 1
ATOM 1316 C C . GLY A 1 183 ? -0.263 -4.582 -4.712 1.00 67.56 183 GLY A C 1
ATOM 1317 O O . GLY A 1 183 ? -0.656 -5.370 -5.579 1.00 67.56 183 GLY A O 1
ATOM 1318 N N . PHE A 1 184 ? -0.969 -4.347 -3.598 1.00 56.28 184 PHE A N 1
ATOM 1319 C CA . PHE A 1 184 ? -2.179 -5.085 -3.198 1.00 56.28 184 PHE A CA 1
ATOM 1320 C C . PHE A 1 184 ? -3.314 -5.063 -4.233 1.00 56.28 184 PHE A C 1
ATOM 1322 O O . PHE A 1 184 ? -4.063 -6.036 -4.319 1.00 56.28 184 PHE A O 1
ATOM 1329 N N . GLY A 1 185 ? -3.416 -4.028 -5.074 1.00 58.03 185 GLY A N 1
ATOM 1330 C CA . GLY A 1 185 ? -4.382 -3.994 -6.183 1.00 58.03 185 GLY A CA 1
ATOM 1331 C C . GLY A 1 185 ? -4.236 -5.179 -7.152 1.00 58.03 185 GLY A C 1
ATOM 1332 O O . GLY A 1 185 ? -5.230 -5.660 -7.702 1.00 58.03 185 GLY A O 1
ATOM 1333 N N . SER A 1 186 ? -3.023 -5.729 -7.270 1.00 67.12 186 SER A N 1
ATOM 1334 C CA . SER A 1 186 ? -2.700 -6.894 -8.106 1.00 67.12 186 SER A CA 1
ATOM 1335 C C . SER A 1 186 ? -3.276 -8.214 -7.571 1.00 67.12 186 SER A C 1
ATOM 1337 O O . SER A 1 186 ? -3.369 -9.188 -8.317 1.00 67.12 186 SER A O 1
ATOM 1339 N N . THR A 1 187 ? -3.691 -8.263 -6.299 1.00 75.00 187 THR A N 1
ATOM 1340 C CA . THR A 1 187 ? -4.204 -9.484 -5.643 1.00 75.00 187 THR A CA 1
ATOM 1341 C C . THR A 1 187 ? -5.673 -9.774 -5.951 1.00 75.00 187 THR A C 1
ATOM 1343 O O . THR A 1 187 ? -6.137 -10.897 -5.778 1.00 75.00 187 THR A O 1
ATOM 1346 N N . THR A 1 188 ? -6.408 -8.795 -6.486 1.00 78.19 188 THR A N 1
ATOM 1347 C CA . THR A 1 188 ? -7.836 -8.926 -6.840 1.00 78.19 188 THR A CA 1
ATOM 1348 C C . THR A 1 188 ? -8.113 -9.990 -7.904 1.00 78.19 188 THR A C 1
ATOM 1350 O O . THR A 1 188 ? -9.225 -10.505 -7.995 1.00 78.19 188 THR A O 1
ATOM 1353 N N . SER A 1 189 ? -7.101 -10.329 -8.705 1.00 82.31 189 SER A N 1
ATOM 1354 C CA . SER A 1 189 ? -7.183 -11.342 -9.762 1.00 82.31 189 SER A CA 1
ATOM 1355 C C . SER A 1 189 ? -6.746 -12.735 -9.299 1.00 82.31 189 SER A C 1
ATOM 1357 O O . SER A 1 189 ? -6.735 -13.665 -10.104 1.00 82.31 189 SER A O 1
ATOM 1359 N N . TRP A 1 190 ? -6.337 -12.885 -8.035 1.00 89.19 190 TRP A N 1
ATOM 1360 C CA . TRP A 1 190 ? -5.828 -14.151 -7.521 1.00 89.19 190 TRP A CA 1
ATOM 1361 C C . TRP A 1 190 ? -6.986 -15.072 -7.158 1.00 89.19 190 TRP A C 1
ATOM 1363 O O . TRP A 1 190 ? -7.952 -14.675 -6.505 1.00 89.19 190 TRP A O 1
ATOM 1373 N N . VAL A 1 191 ? -6.878 -16.329 -7.570 1.00 90.88 191 VAL A N 1
ATOM 1374 C CA . VAL A 1 191 ? -7.876 -17.358 -7.287 1.00 90.88 191 VAL A CA 1
ATOM 1375 C C . VAL A 1 191 ? -7.331 -18.287 -6.211 1.00 90.88 191 VAL A C 1
ATOM 1377 O O . VAL A 1 191 ? -6.353 -18.995 -6.441 1.00 90.88 191 VAL A O 1
ATOM 1380 N N . ALA A 1 192 ? -7.969 -18.288 -5.040 1.00 90.25 192 ALA A N 1
ATOM 1381 C CA . ALA A 1 192 ? -7.608 -19.193 -3.955 1.00 90.25 192 ALA A CA 1
ATOM 1382 C C . ALA A 1 192 ? -8.003 -20.648 -4.282 1.00 90.25 192 ALA A C 1
ATOM 1384 O O . ALA A 1 192 ? -9.058 -20.877 -4.891 1.00 90.25 192 ALA A O 1
ATOM 1385 N N . PRO A 1 193 ? -7.198 -21.643 -3.873 1.00 89.94 193 PRO A N 1
ATOM 1386 C CA . PRO A 1 193 ? -7.583 -23.043 -3.976 1.00 89.94 193 PRO A CA 1
ATOM 1387 C C . PRO A 1 193 ? -8.753 -23.383 -3.024 1.00 89.94 193 PRO A C 1
ATOM 1389 O O . PRO A 1 193 ? -9.084 -22.615 -2.117 1.00 89.94 193 PRO A O 1
ATOM 1392 N N . PRO A 1 194 ? -9.443 -24.524 -3.220 1.00 87.12 194 PRO A N 1
ATOM 1393 C CA . PRO A 1 194 ? -10.621 -24.867 -2.427 1.00 87.12 194 PRO A CA 1
ATOM 1394 C C . PRO A 1 194 ? -10.326 -24.954 -0.922 1.00 87.12 194 PRO A C 1
ATOM 1396 O O . PRO A 1 194 ? -9.522 -25.776 -0.498 1.00 87.12 194 PRO A O 1
ATOM 1399 N N . GLY A 1 195 ? -11.045 -24.167 -0.118 1.00 82.44 195 GLY A N 1
ATOM 1400 C CA . GLY A 1 195 ? -10.896 -24.146 1.344 1.00 82.44 195 GLY A CA 1
ATOM 1401 C C . GLY A 1 195 ? -9.847 -23.162 1.867 1.00 82.44 195 GLY A C 1
ATOM 1402 O O . GLY A 1 195 ? -9.778 -22.972 3.077 1.00 82.44 195 GLY A O 1
ATOM 1403 N N . GLU A 1 196 ? -9.102 -22.507 0.977 1.00 85.62 196 GLU A N 1
ATOM 1404 C CA . GLU A 1 196 ? -8.115 -21.474 1.299 1.00 85.62 196 GLU A CA 1
ATOM 1405 C C . GLU A 1 196 ? -8.687 -20.070 1.046 1.00 85.62 196 GLU A C 1
ATOM 1407 O O . GLU A 1 196 ? -9.648 -19.879 0.292 1.00 85.62 196 GLU A O 1
ATOM 1412 N N . SER A 1 197 ? -8.091 -19.059 1.679 1.00 83.31 197 SER A N 1
ATOM 1413 C CA . SER A 1 197 ? -8.397 -17.652 1.409 1.00 83.31 197 SER A CA 1
ATOM 1414 C C . SER A 1 197 ? -7.177 -16.777 1.668 1.00 83.31 197 SER A C 1
ATOM 1416 O O . SER A 1 197 ? -6.350 -17.111 2.512 1.00 83.31 197 SER A O 1
ATOM 1418 N N . LEU A 1 198 ? -7.079 -15.627 0.990 1.00 79.31 198 LEU A N 1
ATOM 1419 C CA . LEU A 1 198 ? -5.950 -14.701 1.174 1.00 79.31 198 LEU A CA 1
ATOM 1420 C C . LEU A 1 198 ? -5.797 -14.229 2.630 1.00 79.31 198 LEU A C 1
ATOM 1422 O O . LEU A 1 198 ? -4.707 -13.864 3.043 1.00 79.31 198 LEU A O 1
ATOM 1426 N N . ALA A 1 199 ? -6.884 -14.228 3.404 1.00 76.69 199 ALA A N 1
ATOM 1427 C CA . ALA A 1 199 ? -6.886 -13.760 4.787 1.00 76.69 199 ALA A CA 1
ATOM 1428 C C . ALA A 1 199 ? -6.528 -14.848 5.813 1.00 76.69 199 ALA A C 1
ATOM 1430 O O . ALA A 1 199 ? -6.269 -14.525 6.968 1.00 76.69 199 ALA A O 1
ATOM 1431 N N . SER A 1 200 ? -6.576 -16.127 5.430 1.00 76.06 200 SER A N 1
ATOM 1432 C CA . SER A 1 200 ? -6.460 -17.251 6.370 1.00 76.06 200 SER A CA 1
ATOM 1433 C C . SER A 1 200 ? -5.427 -18.298 5.975 1.00 76.06 200 SER A C 1
ATOM 1435 O O . SER A 1 200 ? -5.267 -19.267 6.709 1.00 76.06 200 SER A O 1
ATOM 1437 N N . SER A 1 201 ? -4.803 -18.154 4.809 1.00 85.38 201 SER A N 1
ATOM 1438 C CA . SER A 1 201 ? -3.845 -19.123 4.297 1.00 85.38 201 SER A CA 1
ATOM 1439 C C . SER A 1 201 ? -2.458 -18.897 4.883 1.00 85.38 201 SER A C 1
ATOM 1441 O O . SER A 1 201 ? -1.927 -17.786 4.816 1.00 85.38 201 SER A O 1
ATOM 1443 N N . ASP A 1 202 ? -1.845 -19.967 5.383 1.00 90.25 202 ASP A N 1
ATOM 1444 C CA . ASP A 1 202 ? -0.437 -19.963 5.786 1.00 90.25 202 ASP A CA 1
ATOM 1445 C C . ASP A 1 202 ? 0.505 -19.859 4.566 1.00 90.25 202 ASP A C 1
ATOM 1447 O O . ASP A 1 202 ? 1.653 -19.426 4.702 1.00 90.25 202 ASP A O 1
ATOM 1451 N N . ASP A 1 203 ? 0.011 -20.171 3.358 1.00 89.56 203 ASP A N 1
ATOM 1452 C CA . ASP A 1 203 ? 0.798 -20.185 2.120 1.00 89.56 203 ASP A CA 1
ATOM 1453 C C . ASP A 1 203 ? 1.476 -18.847 1.836 1.00 89.56 203 ASP A C 1
ATOM 1455 O O . ASP A 1 203 ? 2.617 -18.822 1.383 1.00 89.56 203 ASP A O 1
ATOM 1459 N N . ILE A 1 204 ? 0.808 -17.727 2.133 1.00 87.25 204 ILE A N 1
ATOM 1460 C CA . ILE A 1 204 ? 1.377 -16.395 1.905 1.00 87.25 204 ILE A CA 1
ATOM 1461 C C . ILE A 1 204 ? 2.638 -16.222 2.749 1.00 87.25 204 ILE A C 1
ATOM 1463 O O . ILE A 1 204 ? 3.664 -15.795 2.225 1.00 87.25 204 ILE A O 1
ATOM 1467 N N . GLY A 1 205 ? 2.583 -16.571 4.036 1.00 86.94 205 GLY A N 1
ATOM 1468 C CA . GLY A 1 205 ? 3.718 -16.431 4.949 1.00 86.94 205 GLY A CA 1
ATOM 1469 C C . GLY A 1 205 ? 4.856 -17.392 4.613 1.00 86.94 205 GLY A C 1
ATOM 1470 O O . GLY A 1 205 ? 6.026 -16.997 4.605 1.00 86.94 205 GLY A O 1
ATOM 1471 N N . GLU A 1 206 ? 4.520 -18.637 4.276 1.00 91.38 206 GLU A N 1
ATOM 1472 C CA . GLU A 1 206 ? 5.511 -19.642 3.892 1.00 91.38 206 GLU A CA 1
ATOM 1473 C C . GLU A 1 206 ? 6.188 -19.287 2.562 1.00 91.38 206 GLU A C 1
ATOM 1475 O O . GLU A 1 206 ? 7.415 -19.242 2.502 1.00 91.38 206 GLU A O 1
ATOM 1480 N N . CYS A 1 207 ? 5.427 -18.921 1.526 1.00 91.44 207 CYS A N 1
ATOM 1481 C CA . CYS A 1 207 ? 5.986 -18.527 0.233 1.00 91.44 207 CYS A CA 1
ATOM 1482 C C . CYS A 1 207 ? 6.758 -17.204 0.291 1.00 91.44 207 CYS A C 1
ATOM 1484 O O . CYS A 1 207 ? 7.743 -17.045 -0.426 1.00 91.44 207 CYS A O 1
ATOM 1486 N N . THR A 1 208 ? 6.349 -16.262 1.146 1.00 88.44 208 THR A N 1
ATOM 1487 C CA . THR A 1 208 ? 7.095 -15.014 1.405 1.00 88.44 208 THR A CA 1
ATOM 1488 C C . THR A 1 208 ? 8.462 -15.335 2.008 1.00 88.44 208 THR A C 1
ATOM 1490 O O . THR A 1 208 ? 9.490 -14.856 1.528 1.00 88.44 208 THR A O 1
ATOM 1493 N N . SER A 1 209 ? 8.484 -16.242 2.990 1.00 88.00 209 SER A N 1
ATOM 1494 C CA . SER A 1 209 ? 9.718 -16.711 3.628 1.00 88.00 209 SER A CA 1
ATOM 1495 C C . SER A 1 209 ? 10.619 -17.483 2.656 1.00 88.00 209 SER A C 1
ATOM 1497 O O . SER A 1 209 ? 11.828 -17.263 2.632 1.00 88.00 209 SER A O 1
ATOM 1499 N N . GLU A 1 210 ? 10.050 -18.368 1.830 1.00 88.12 210 GLU A N 1
ATOM 1500 C CA . GLU A 1 210 ? 10.782 -19.127 0.803 1.00 88.12 210 GLU A CA 1
ATOM 1501 C C . GLU A 1 210 ? 11.376 -18.218 -0.282 1.00 88.12 210 GLU A C 1
ATOM 1503 O O . GLU A 1 210 ? 12.491 -18.456 -0.751 1.00 88.12 210 GLU A O 1
ATOM 1508 N N . ALA A 1 211 ? 10.657 -17.159 -0.657 1.00 85.44 211 ALA A N 1
ATOM 1509 C CA . ALA A 1 211 ? 11.107 -16.171 -1.631 1.00 85.44 211 ALA A CA 1
ATOM 1510 C C . ALA A 1 211 ? 12.182 -15.217 -1.085 1.00 85.44 211 ALA A C 1
ATOM 1512 O O . ALA A 1 211 ? 12.750 -14.441 -1.855 1.00 85.44 211 ALA A O 1
ATOM 1513 N N . GLY A 1 212 ? 12.462 -15.259 0.223 1.00 79.81 212 GLY A N 1
ATOM 1514 C CA . GLY A 1 212 ? 13.363 -14.315 0.882 1.00 79.81 212 GLY A CA 1
ATOM 1515 C C . GLY A 1 212 ? 12.817 -12.887 0.907 1.00 79.81 212 GLY A C 1
ATOM 1516 O O . GLY A 1 212 ? 13.595 -11.947 1.046 1.00 79.81 212 GLY A O 1
ATOM 1517 N N . ILE A 1 213 ? 11.499 -12.728 0.755 1.00 77.12 213 ILE A N 1
ATOM 1518 C CA . ILE A 1 213 ? 10.818 -11.445 0.905 1.00 77.12 213 ILE A CA 1
ATOM 1519 C C . ILE A 1 213 ? 10.690 -11.213 2.405 1.00 77.12 213 ILE A C 1
ATOM 1521 O O . ILE A 1 213 ? 9.818 -11.773 3.066 1.00 77.12 213 ILE A O 1
ATOM 1525 N N . SER A 1 214 ? 11.578 -10.412 2.972 1.00 55.25 214 SER A N 1
ATOM 1526 C CA . SER A 1 214 ? 11.345 -9.878 4.309 1.00 55.25 214 SER A CA 1
ATOM 1527 C C . SER A 1 214 ? 10.361 -8.721 4.179 1.00 55.25 214 SER A C 1
ATOM 1529 O O . SER A 1 214 ? 10.520 -7.864 3.312 1.00 55.25 214 SER A O 1
ATOM 1531 N N . ALA A 1 215 ? 9.336 -8.684 5.029 1.00 43.12 215 ALA A N 1
ATOM 1532 C CA . ALA A 1 215 ? 8.593 -7.452 5.262 1.00 43.12 215 ALA A CA 1
ATOM 1533 C C . ALA A 1 215 ? 9.573 -6.453 5.909 1.00 43.12 215 ALA A C 1
ATOM 1535 O O . ALA A 1 215 ? 9.775 -6.494 7.118 1.00 43.12 215 ALA A O 1
ATOM 1536 N N . GLY A 1 216 ? 10.256 -5.664 5.074 1.00 44.88 216 GLY A N 1
ATOM 1537 C CA . GLY A 1 216 ? 11.362 -4.780 5.453 1.00 44.88 216 GLY A CA 1
ATOM 1538 C C . GLY A 1 216 ? 12.727 -5.483 5.508 1.00 44.88 216 GLY A C 1
ATOM 1539 O O . GLY A 1 216 ? 12.901 -6.479 6.214 1.00 44.88 216 GLY A O 1
ATOM 1540 N N . GLY A 1 217 ? 13.714 -4.950 4.778 1.00 34.75 217 GLY A N 1
ATOM 1541 C CA . GLY A 1 217 ? 15.138 -5.227 5.009 1.00 34.75 217 GLY A CA 1
ATOM 1542 C C . GLY A 1 217 ? 15.958 -5.561 3.758 1.00 34.75 217 GLY A C 1
ATOM 1543 O O . GLY A 1 217 ? 16.036 -6.724 3.353 1.00 34.75 217 GLY A O 1
ATOM 1544 N N . ASN A 1 218 ? 16.693 -4.590 3.213 1.00 30.22 218 ASN A N 1
ATOM 1545 C CA . ASN A 1 218 ? 17.962 -4.093 3.776 1.00 30.22 218 ASN A CA 1
ATOM 1546 C C . ASN A 1 218 ? 18.186 -2.636 3.381 1.00 30.22 218 ASN A C 1
ATOM 1548 O O . ASN A 1 218 ? 17.835 -2.312 2.230 1.00 30.22 218 ASN A O 1
#

Secondary structure (DSSP, 8-state):
--------------------S------TT--------------------------------------------HHHHHHHHHHHHHHHHHHHT------TT-SS--TTSGGG-HHHHHHHHHHHHHHTHHHHHHHHHHHHHT--HHHHHHHHHHHHHHHHHHHHTT-BPPPP---TTS-S---GGGGGG-BPPTT--TTT-THHHHHHHHTT--SS--

Foldseek 3Di:
DDDDDDDDDDDPPVPPPPDDPDDPDDDPPPPDDDDDDDDDDDDDDDDDDDDDDDDDDDDPPPPPVPPPPPPDDLVVLLVQLVVQLQVQCVVLVHGCPDAAPDDPDDCPDPNNDPSSVVSNVVSCVVSVNSVSVVSVVVVVVPDDPVNLVLQQQLVVQLVVQCVVVPKDQDAFDADPSGHRDPPPVSCVPIDDDPPDDPVDDCSNVVSCVRSVPDPDDD